Protein AF-A0A4Y7SSY5-F1 (afdb_monomer)

Radius of gyration: 20.08 Å; Cα contacts (8 Å, |Δi|>4): 483; chains: 1; bounding box: 46×46×58 Å

Structure (mmCIF, N/CA/C/O backbone):
data_AF-A0A4Y7SSY5-F1
#
_entry.id   AF-A0A4Y7SSY5-F1
#
loop_
_atom_site.group_PDB
_atom_site.id
_atom_site.type_symbol
_atom_site.label_atom_id
_atom_site.label_alt_id
_atom_site.label_comp_id
_atom_site.label_asym_id
_atom_site.label_entity_id
_atom_site.label_seq_id
_atom_site.pdbx_PDB_ins_code
_atom_site.Cartn_x
_atom_site.Cartn_y
_atom_site.Cartn_z
_atom_site.occupancy
_atom_site.B_iso_or_equiv
_atom_site.auth_seq_id
_atom_site.auth_comp_id
_atom_site.auth_asym_id
_atom_site.auth_atom_id
_atom_site.pdbx_PDB_model_num
ATOM 1 N N . MET A 1 1 ? -6.928 -25.859 -32.216 1.00 37.66 1 MET A N 1
ATOM 2 C CA . MET A 1 1 ? -6.672 -25.772 -30.763 1.00 37.66 1 MET A CA 1
ATOM 3 C C . MET A 1 1 ? -5.679 -24.640 -30.540 1.00 37.66 1 MET A C 1
ATOM 5 O O . MET A 1 1 ? -4.513 -24.822 -30.847 1.00 37.66 1 MET A O 1
ATOM 9 N N . SER A 1 2 ? -6.130 -23.464 -30.103 1.00 31.53 2 SER A N 1
ATOM 10 C CA . SER A 1 2 ? -5.248 -22.350 -29.721 1.00 31.53 2 SER A CA 1
ATOM 11 C C . SER A 1 2 ? -5.648 -21.900 -28.320 1.00 31.53 2 SER A C 1
ATOM 13 O O . SER A 1 2 ? -6.674 -21.243 -28.135 1.00 31.53 2 SER A O 1
ATOM 15 N N . ASN A 1 3 ? -4.886 -22.343 -27.323 1.00 33.81 3 ASN A N 1
ATOM 16 C CA . ASN A 1 3 ? -5.085 -21.958 -25.932 1.00 33.81 3 ASN A CA 1
ATOM 17 C C . ASN A 1 3 ? -4.893 -20.441 -25.771 1.00 33.81 3 ASN A C 1
ATOM 19 O O . ASN A 1 3 ? -3.834 -19.912 -26.077 1.00 33.81 3 ASN A O 1
ATOM 23 N N . SER A 1 4 ? -5.955 -19.773 -25.316 1.00 43.94 4 SER A N 1
ATOM 24 C CA . SER A 1 4 ? -5.990 -18.966 -24.090 1.00 43.94 4 SER A CA 1
ATOM 25 C C . SER A 1 4 ? -4.751 -18.131 -23.707 1.00 43.94 4 SER A C 1
ATOM 27 O O . SER A 1 4 ? -3.678 -18.660 -23.455 1.00 43.94 4 SER A O 1
ATOM 29 N N . SER A 1 5 ? -5.026 -16.854 -23.416 1.00 49.81 5 SER A N 1
ATOM 30 C CA . SER A 1 5 ? -4.461 -16.076 -22.298 1.00 49.81 5 SER A CA 1
ATOM 31 C C . SER A 1 5 ? -2.978 -15.698 -22.307 1.00 49.81 5 SER A C 1
ATOM 33 O O . SER A 1 5 ? -2.162 -16.342 -21.660 1.00 49.81 5 SER A O 1
ATOM 35 N N . THR A 1 6 ? -2.683 -14.492 -22.773 1.00 53.78 6 THR A N 1
ATOM 36 C CA . THR A 1 6 ? -1.679 -13.645 -22.108 1.00 53.78 6 THR A CA 1
ATOM 37 C C . THR A 1 6 ? -2.404 -12.471 -21.465 1.00 53.78 6 THR A C 1
ATOM 39 O O . THR A 1 6 ? -2.539 -11.399 -22.040 1.00 53.78 6 THR A O 1
ATOM 42 N N . ARG A 1 7 ? -2.981 -12.726 -20.279 1.00 80.56 7 ARG A N 1
ATOM 43 C CA . ARG A 1 7 ? -3.583 -11.700 -19.402 1.00 80.56 7 ARG A CA 1
ATOM 44 C C . ARG A 1 7 ? -2.542 -11.061 -18.482 1.00 80.56 7 ARG A C 1
ATOM 46 O O . ARG A 1 7 ? -2.758 -9.945 -18.013 1.00 80.56 7 ARG A O 1
ATOM 53 N N . GLU A 1 8 ? -1.435 -11.760 -18.274 1.00 89.44 8 GLU A N 1
ATOM 54 C CA . GLU A 1 8 ? -0.344 -11.419 -17.372 1.00 89.44 8 GLU A CA 1
ATOM 55 C C . GLU A 1 8 ? 0.972 -11.406 -18.149 1.00 89.44 8 GLU A C 1
ATOM 57 O O . GLU A 1 8 ? 1.219 -12.290 -18.972 1.00 89.44 8 GLU A O 1
ATOM 62 N N . LEU A 1 9 ? 1.798 -10.396 -17.893 1.00 90.81 9 LEU A N 1
ATOM 63 C CA . LEU A 1 9 ? 3.178 -10.317 -18.353 1.00 90.81 9 LEU A CA 1
ATOM 64 C C . LEU A 1 9 ? 4.073 -10.295 -17.119 1.00 90.81 9 LEU A C 1
ATOM 66 O O . LEU A 1 9 ? 3.904 -9.425 -16.270 1.00 90.81 9 LEU A O 1
ATOM 70 N N . TYR A 1 10 ? 5.002 -11.243 -17.032 1.00 92.06 10 TYR A N 1
ATOM 71 C CA . TYR A 1 10 ? 5.953 -11.352 -15.931 1.00 92.06 10 TYR A CA 1
ATOM 72 C C . TYR A 1 10 ? 7.353 -10.983 -16.424 1.00 92.06 10 TYR A C 1
ATOM 74 O O . TYR A 1 10 ? 7.828 -11.566 -17.398 1.00 92.06 10 TYR A O 1
ATOM 82 N N . VAL A 1 11 ? 8.004 -10.021 -15.770 1.00 92.00 11 VAL A N 1
ATOM 83 C CA . VAL A 1 11 ? 9.324 -9.513 -16.162 1.00 92.00 11 VAL A CA 1
ATOM 84 C C . VAL A 1 11 ? 10.291 -9.616 -14.991 1.00 92.00 11 VAL A C 1
ATOM 86 O O . VAL A 1 11 ? 10.071 -9.052 -13.922 1.00 92.00 11 VAL A O 1
ATOM 89 N N . THR A 1 12 ? 11.383 -10.344 -15.209 1.00 90.25 12 THR A N 1
ATOM 90 C CA . THR A 1 12 ? 12.468 -10.543 -14.236 1.00 90.25 12 THR A CA 1
ATOM 91 C C . THR A 1 12 ? 13.774 -9.977 -14.777 1.00 90.25 12 THR A C 1
ATOM 93 O O . THR A 1 12 ? 13.871 -9.764 -15.985 1.00 90.25 12 THR A O 1
ATOM 96 N N . PRO A 1 13 ? 14.822 -9.817 -13.948 1.00 87.31 13 PRO A N 1
ATOM 97 C CA . PRO A 1 13 ? 16.138 -9.423 -14.447 1.00 87.31 13 PRO A CA 1
ATOM 98 C C . PRO A 1 13 ? 16.678 -10.374 -15.526 1.00 87.31 13 PRO A C 1
ATOM 100 O O . PRO A 1 13 ? 17.246 -9.928 -16.517 1.00 87.31 13 PRO A O 1
ATOM 103 N N . ALA A 1 14 ? 16.454 -11.684 -15.368 1.00 86.50 14 ALA A N 1
ATOM 104 C CA . ALA A 1 14 ? 16.910 -12.703 -16.317 1.00 86.50 14 ALA A CA 1
ATOM 105 C C . ALA A 1 14 ? 16.094 -12.735 -17.621 1.00 86.50 14 ALA A C 1
ATOM 107 O O . ALA A 1 14 ? 16.590 -13.184 -18.649 1.00 86.50 14 ALA A O 1
ATOM 108 N N . GLN A 1 15 ? 14.842 -12.277 -17.576 1.00 85.06 15 GLN A N 1
ATOM 109 C CA . GLN A 1 15 ? 13.917 -12.238 -18.713 1.00 85.06 15 GLN A CA 1
ATOM 110 C C . GLN A 1 15 ? 13.556 -10.795 -19.075 1.00 85.06 15 GLN A C 1
ATOM 112 O O . GLN A 1 15 ? 12.436 -10.513 -19.504 1.00 85.06 15 GLN A O 1
ATOM 117 N N . ARG A 1 16 ? 14.494 -9.868 -18.854 1.00 82.81 16 ARG A N 1
ATOM 118 C CA . ARG A 1 16 ? 14.290 -8.453 -19.142 1.00 82.81 16 ARG A CA 1
ATOM 119 C C . ARG A 1 16 ? 14.095 -8.278 -20.641 1.00 82.81 16 ARG A C 1
ATOM 121 O O . ARG A 1 16 ? 14.879 -8.775 -21.446 1.00 82.81 16 ARG A O 1
ATOM 128 N N . ILE A 1 17 ? 13.016 -7.600 -21.004 1.00 78.81 17 ILE A N 1
ATOM 129 C CA . ILE A 1 17 ? 12.573 -7.476 -22.388 1.00 78.81 17 ILE A CA 1
ATOM 130 C C . ILE A 1 17 ? 13.130 -6.168 -22.945 1.00 78.81 17 ILE A C 1
ATOM 132 O O . ILE A 1 17 ? 13.014 -5.123 -22.314 1.00 78.81 17 ILE A O 1
ATOM 136 N N . GLU A 1 18 ? 13.719 -6.201 -24.138 1.00 78.25 18 GLU A N 1
ATOM 137 C CA . GLU A 1 18 ? 14.225 -4.980 -24.779 1.00 78.25 18 GLU A CA 1
ATOM 138 C C . GLU A 1 18 ? 13.106 -4.046 -25.247 1.00 78.25 18 GLU A C 1
ATOM 140 O O . GLU A 1 18 ? 13.293 -2.837 -25.354 1.00 78.25 18 GLU A O 1
ATOM 145 N N . THR A 1 19 ? 11.945 -4.607 -25.575 1.00 81.00 19 THR A N 1
ATOM 146 C CA . THR A 1 19 ? 10.764 -3.870 -26.021 1.00 81.00 19 THR A CA 1
ATOM 147 C C . THR A 1 19 ? 9.523 -4.544 -25.472 1.00 81.00 19 THR A C 1
ATOM 149 O O . THR A 1 19 ? 9.171 -5.659 -25.859 1.00 81.00 19 THR A O 1
ATOM 152 N N . TYR A 1 20 ? 8.854 -3.848 -24.565 1.00 82.88 20 TYR A N 1
ATOM 153 C CA . TYR A 1 20 ? 7.612 -4.300 -23.964 1.00 82.88 20 TYR A CA 1
ATOM 154 C C . TYR A 1 20 ? 6.510 -4.451 -25.039 1.00 82.88 20 TYR A C 1
ATOM 156 O O . TYR A 1 20 ? 6.335 -3.549 -25.866 1.00 82.88 20 TYR A O 1
ATOM 164 N N . PRO A 1 21 ? 5.774 -5.582 -25.081 1.00 78.88 21 PRO A N 1
ATOM 165 C CA . PRO A 1 21 ? 4.744 -5.817 -26.093 1.00 78.88 21 PRO A CA 1
ATOM 166 C C . PRO A 1 21 ? 3.613 -4.782 -26.015 1.00 78.88 21 PRO A C 1
ATOM 168 O O . PRO A 1 21 ? 2.936 -4.657 -25.004 1.00 78.88 21 PRO A O 1
ATOM 171 N N . ILE A 1 22 ? 3.347 -4.091 -27.124 1.00 67.81 22 ILE A N 1
ATOM 172 C CA . ILE A 1 22 ? 2.321 -3.030 -27.223 1.00 67.81 22 ILE A CA 1
ATOM 173 C C . ILE A 1 22 ? 0.895 -3.617 -27.366 1.00 67.81 22 ILE A C 1
ATOM 175 O O . ILE A 1 22 ? -0.099 -2.895 -27.466 1.00 67.81 22 ILE A O 1
ATOM 179 N N . ASP A 1 23 ? 0.758 -4.944 -27.389 1.00 65.94 23 ASP A N 1
ATOM 180 C CA . ASP A 1 23 ? -0.540 -5.590 -27.555 1.00 65.94 23 ASP A CA 1
ATOM 181 C C . ASP A 1 23 ? -1.449 -5.371 -26.328 1.00 65.94 23 ASP A C 1
ATOM 183 O O . ASP A 1 23 ? -1.069 -5.592 -25.178 1.00 65.94 23 ASP A O 1
ATOM 187 N N . ARG A 1 24 ? -2.712 -4.999 -26.582 1.00 63.78 24 ARG A N 1
ATOM 188 C CA . ARG A 1 24 ? -3.757 -4.704 -25.578 1.00 63.78 24 ARG A CA 1
ATOM 189 C C . ARG A 1 24 ? -4.181 -5.929 -24.753 1.00 63.78 24 ARG A C 1
ATOM 191 O O . ARG A 1 24 ? -5.105 -5.827 -23.928 1.00 63.78 24 ARG A O 1
ATOM 198 N N . SER A 1 25 ? -3.571 -7.082 -25.010 1.00 71.69 25 SER A N 1
ATOM 199 C CA . SER A 1 25 ? -3.799 -8.353 -24.330 1.00 71.69 25 SER A CA 1
ATOM 200 C C . SER A 1 25 ? -3.289 -8.335 -22.883 1.00 71.69 25 SER A C 1
ATOM 202 O O . SER A 1 25 ? -3.981 -8.861 -22.006 1.00 71.69 25 SER A O 1
ATOM 204 N N . VAL A 1 26 ? -2.195 -7.618 -22.592 1.00 83.75 26 VAL A N 1
ATOM 205 C CA . VAL A 1 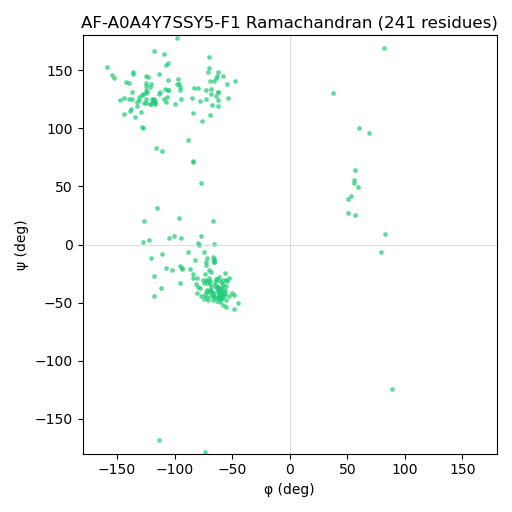26 ? -1.637 -7.509 -21.234 1.00 83.75 26 VAL A CA 1
ATOM 206 C C . VAL A 1 26 ? -2.574 -6.700 -20.331 1.00 83.75 26 VAL A C 1
ATOM 208 O O . VAL A 1 26 ? -2.773 -5.498 -20.500 1.00 83.75 26 VAL A O 1
ATOM 211 N N . LYS A 1 27 ? -3.198 -7.365 -19.352 1.00 88.19 27 LYS A N 1
ATOM 212 C CA . LYS A 1 27 ? -4.062 -6.723 -18.344 1.00 88.19 27 LYS A CA 1
ATOM 213 C C . LYS A 1 27 ? -3.372 -6.541 -17.006 1.00 88.19 27 LYS A C 1
ATOM 215 O O . LYS A 1 27 ? -3.800 -5.678 -16.236 1.00 88.19 27 LYS A O 1
ATOM 220 N N . HIS A 1 28 ? -2.334 -7.319 -16.748 1.00 91.88 28 HIS A N 1
ATOM 221 C CA . HIS A 1 28 ? -1.579 -7.295 -15.512 1.00 91.88 28 HIS A CA 1
ATOM 222 C C . HIS A 1 28 ? -0.091 -7.392 -15.837 1.00 91.88 28 HIS A C 1
ATOM 224 O O . HIS A 1 28 ? 0.358 -8.379 -16.409 1.00 91.88 28 HIS A O 1
ATOM 230 N N . LEU A 1 29 ? 0.659 -6.349 -15.497 1.00 92.69 29 LEU A N 1
ATOM 231 C CA . LEU A 1 29 ? 2.116 -6.367 -15.535 1.00 92.69 29 LEU A CA 1
ATOM 232 C C . LEU A 1 29 ? 2.645 -6.733 -14.147 1.00 92.69 29 LEU A C 1
ATOM 234 O O . LEU A 1 29 ? 2.298 -6.078 -13.167 1.00 92.69 29 LEU A O 1
ATOM 238 N N . ILE A 1 30 ? 3.474 -7.763 -14.069 1.00 93.56 30 ILE A N 1
ATOM 239 C CA . ILE A 1 30 ? 4.214 -8.150 -12.874 1.00 93.56 30 ILE A CA 1
ATOM 240 C C . ILE A 1 30 ? 5.691 -8.000 -13.213 1.00 93.56 30 ILE A C 1
ATOM 242 O O . ILE A 1 30 ? 6.168 -8.591 -14.179 1.00 93.56 30 ILE A O 1
ATOM 246 N N . ILE A 1 31 ? 6.411 -7.187 -12.455 1.00 92.75 31 ILE A N 1
ATOM 247 C CA . ILE A 1 31 ? 7.772 -6.794 -12.800 1.00 92.75 31 ILE A CA 1
ATOM 248 C C . ILE A 1 31 ? 8.647 -6.716 -11.555 1.00 92.75 31 ILE A C 1
ATOM 250 O O . ILE A 1 31 ? 8.212 -6.259 -10.498 1.00 92.75 31 ILE A O 1
ATOM 254 N N . ASP A 1 32 ? 9.888 -7.177 -11.676 1.00 92.56 32 ASP A N 1
ATOM 255 C CA . ASP A 1 32 ? 10.921 -6.916 -10.677 1.00 92.56 32 ASP A CA 1
ATOM 256 C C . ASP A 1 32 ? 11.181 -5.408 -10.577 1.00 92.56 32 ASP A C 1
ATOM 258 O O . ASP A 1 32 ? 11.368 -4.722 -11.577 1.00 92.56 32 ASP A O 1
ATOM 262 N N . GLY A 1 33 ? 11.188 -4.883 -9.363 1.00 88.06 33 GLY A N 1
ATOM 263 C CA . GLY A 1 33 ? 11.284 -3.469 -9.052 1.00 88.06 33 GLY A CA 1
ATOM 264 C C . GLY A 1 33 ? 12.602 -2.870 -9.495 1.00 88.06 33 GLY A C 1
ATOM 265 O O . GLY A 1 33 ? 12.612 -1.713 -9.899 1.00 88.06 33 GLY A O 1
ATOM 266 N N . ASN A 1 34 ? 13.684 -3.653 -9.517 1.00 86.56 34 ASN A N 1
ATOM 267 C CA . ASN A 1 34 ? 14.951 -3.147 -10.027 1.00 86.56 34 ASN A CA 1
ATOM 268 C C . ASN A 1 34 ? 14.903 -3.006 -11.545 1.00 86.56 34 ASN A C 1
ATOM 270 O O . ASN A 1 34 ? 15.306 -1.980 -12.078 1.00 86.56 34 ASN A O 1
ATOM 274 N N . VAL A 1 35 ? 14.306 -3.982 -12.237 1.00 90.25 35 VAL A N 1
ATOM 275 C CA . VAL A 1 35 ? 14.059 -3.870 -13.682 1.00 90.25 35 VAL A CA 1
ATOM 276 C C . VAL A 1 35 ? 13.146 -2.689 -13.986 1.00 90.25 35 VAL A C 1
ATOM 278 O O . VAL A 1 35 ? 13.450 -1.921 -14.889 1.00 90.25 35 VAL A O 1
ATOM 281 N N . PHE A 1 36 ? 12.065 -2.523 -13.220 1.00 89.75 36 PHE A N 1
ATOM 282 C CA . PHE A 1 36 ? 11.120 -1.424 -13.389 1.00 89.75 36 PHE A CA 1
ATOM 283 C C . PHE A 1 36 ? 11.810 -0.064 -13.259 1.00 89.75 36 PHE A C 1
ATOM 285 O O . PHE A 1 36 ? 11.693 0.762 -14.157 1.00 89.75 36 PHE A O 1
ATOM 292 N N . VAL A 1 37 ? 12.560 0.151 -12.174 1.00 86.38 37 VAL A N 1
ATOM 293 C CA . VAL A 1 37 ? 13.260 1.417 -11.920 1.00 86.38 37 VAL A CA 1
ATOM 294 C C . VAL A 1 37 ? 14.359 1.654 -12.956 1.00 86.38 37 VAL A C 1
ATOM 296 O O . VAL A 1 37 ? 14.438 2.740 -13.518 1.00 86.38 37 VAL A O 1
ATOM 299 N N . GLU A 1 38 ? 15.176 0.650 -13.276 1.00 87.00 38 GLU A N 1
ATOM 300 C CA . GLU A 1 38 ? 16.237 0.802 -14.275 1.00 87.00 38 GLU A CA 1
ATOM 301 C C . GLU A 1 38 ? 15.684 1.054 -15.688 1.00 87.00 38 GLU A C 1
ATOM 303 O O . GLU A 1 38 ? 16.227 1.886 -16.412 1.00 87.00 38 GLU A O 1
ATOM 308 N N . ASP A 1 39 ? 14.622 0.352 -16.102 1.00 89.31 39 ASP A N 1
ATOM 309 C CA . ASP A 1 39 ? 13.973 0.583 -17.402 1.00 89.31 39 ASP A CA 1
ATOM 310 C C . ASP A 1 39 ? 13.338 1.966 -17.479 1.00 89.31 39 ASP A C 1
ATOM 312 O O . ASP A 1 39 ? 13.296 2.550 -18.558 1.00 89.31 39 ASP A O 1
ATOM 316 N N . LEU A 1 40 ? 12.856 2.490 -16.353 1.00 86.75 40 LEU A N 1
ATOM 317 C CA . LEU A 1 40 ? 12.257 3.810 -16.298 1.00 86.75 40 LEU A CA 1
ATOM 318 C C . LEU A 1 40 ? 13.303 4.933 -16.313 1.00 86.75 40 LEU A C 1
ATOM 320 O O . LEU A 1 40 ? 13.133 5.917 -17.030 1.00 86.75 40 LEU A O 1
ATOM 324 N N . LEU A 1 41 ? 14.372 4.790 -15.525 1.00 82.44 41 LEU A N 1
ATOM 325 C CA . LEU A 1 41 ? 15.320 5.872 -15.247 1.00 82.44 41 LEU A CA 1
ATOM 326 C C . LEU A 1 41 ? 16.557 5.863 -16.150 1.00 82.44 41 LEU A C 1
ATOM 328 O O . LEU A 1 41 ? 17.100 6.924 -16.449 1.00 82.44 41 LEU A O 1
ATOM 332 N N . LEU A 1 42 ? 17.034 4.687 -16.567 1.00 82.06 42 LEU A N 1
ATOM 333 C CA . LEU A 1 42 ? 18.365 4.551 -17.175 1.00 82.06 42 LEU A CA 1
ATOM 334 C C . LEU A 1 42 ? 18.327 4.299 -18.684 1.00 82.06 42 LEU A C 1
ATOM 336 O O . LEU A 1 42 ? 19.326 4.533 -19.365 1.00 82.06 42 LEU A O 1
ATOM 340 N N . ASP A 1 43 ? 17.201 3.827 -19.224 1.00 83.25 43 ASP A N 1
ATOM 341 C CA . ASP A 1 43 ? 17.065 3.496 -20.643 1.00 83.25 43 ASP A CA 1
ATOM 342 C C . ASP A 1 43 ? 15.831 4.165 -21.258 1.00 83.25 43 ASP A C 1
ATOM 344 O O . ASP A 1 43 ? 14.706 3.682 -21.157 1.00 83.25 43 ASP A O 1
ATOM 348 N N . TYR A 1 44 ? 16.060 5.262 -21.984 1.00 80.38 44 TYR A N 1
ATOM 349 C CA . TYR A 1 44 ? 15.000 6.031 -22.639 1.00 80.38 44 TYR A CA 1
ATOM 350 C C . TYR A 1 44 ? 14.117 5.199 -23.583 1.00 80.38 44 TYR A C 1
ATOM 352 O O . TYR A 1 44 ? 12.914 5.449 -23.705 1.00 80.38 44 TYR A O 1
ATOM 360 N N . ARG A 1 45 ? 14.692 4.215 -24.291 1.00 82.81 45 ARG A N 1
ATOM 361 C CA . ARG A 1 45 ? 13.915 3.390 -25.227 1.00 82.81 45 ARG A CA 1
ATOM 362 C C . ARG A 1 45 ? 12.999 2.450 -24.461 1.00 82.81 45 ARG A C 1
ATOM 364 O O . ARG A 1 45 ? 11.823 2.340 -24.812 1.00 82.81 45 ARG A O 1
ATOM 371 N N . ARG A 1 46 ? 13.521 1.801 -23.419 1.00 86.62 46 ARG A N 1
ATOM 372 C CA . ARG A 1 46 ? 12.729 0.890 -22.587 1.00 86.62 46 ARG A CA 1
ATOM 373 C C . ARG A 1 46 ? 11.667 1.639 -21.803 1.00 86.62 46 ARG A C 1
ATOM 375 O O . ARG A 1 46 ? 10.523 1.190 -21.838 1.00 86.62 46 ARG A O 1
ATOM 382 N N . CYS A 1 47 ? 12.000 2.807 -21.261 1.00 86.56 47 CYS A N 1
ATOM 383 C CA . CYS A 1 47 ? 11.079 3.719 -20.587 1.00 86.56 47 CYS A CA 1
ATOM 384 C C . CYS A 1 47 ? 9.819 3.959 -21.431 1.00 86.56 47 CYS A C 1
ATOM 386 O O . CYS A 1 47 ? 8.720 3.577 -21.031 1.00 86.56 47 CYS A O 1
ATOM 388 N N . ARG A 1 48 ? 9.981 4.410 -22.683 1.00 84.56 48 ARG A N 1
ATOM 389 C CA . ARG A 1 48 ? 8.847 4.654 -23.590 1.00 84.56 48 ARG A CA 1
ATOM 390 C C . ARG A 1 48 ? 8.001 3.401 -23.854 1.00 84.56 48 ARG A C 1
ATOM 392 O O . ARG A 1 48 ? 6.781 3.467 -23.995 1.00 84.56 48 ARG A O 1
ATOM 399 N N . THR A 1 49 ? 8.630 2.234 -23.985 1.00 86.56 49 THR A N 1
ATOM 400 C CA . THR A 1 49 ? 7.888 0.983 -24.233 1.00 86.56 49 THR A CA 1
ATOM 401 C C . THR A 1 49 ? 7.167 0.475 -22.981 1.00 86.56 49 THR A C 1
ATOM 403 O O . THR A 1 49 ? 6.064 -0.061 -23.093 1.00 86.56 49 THR A O 1
ATOM 406 N N . LEU A 1 50 ? 7.743 0.698 -21.798 1.00 88.00 50 LEU A N 1
ATOM 407 C CA . LEU A 1 50 ? 7.141 0.401 -20.504 1.00 88.00 50 LEU A CA 1
ATOM 408 C C . LEU A 1 50 ? 5.918 1.300 -20.261 1.00 88.00 50 LEU A C 1
ATOM 410 O O . LEU A 1 50 ? 4.840 0.782 -19.968 1.00 88.00 50 LEU A O 1
ATOM 414 N N . GLU A 1 51 ? 6.039 2.612 -20.491 1.00 86.56 51 GLU A N 1
ATOM 415 C CA . GLU A 1 51 ? 4.927 3.577 -20.446 1.00 86.56 51 GLU A CA 1
ATOM 416 C C . GLU A 1 51 ? 3.752 3.138 -21.332 1.00 86.56 51 GLU A C 1
ATOM 418 O O . GLU A 1 51 ? 2.596 3.129 -20.899 1.00 86.56 51 GLU A O 1
ATOM 423 N N . ASN A 1 52 ? 4.038 2.679 -22.556 1.00 84.75 52 ASN A N 1
ATOM 424 C CA . ASN A 1 52 ? 3.008 2.173 -23.463 1.00 84.75 52 ASN A CA 1
ATOM 425 C C . ASN A 1 52 ? 2.242 0.983 -22.869 1.00 84.75 52 ASN A C 1
ATOM 427 O O . ASN A 1 52 ? 1.011 0.956 -22.947 1.00 84.75 52 ASN A O 1
ATOM 431 N N . ILE A 1 53 ? 2.917 0.015 -22.240 1.00 86.25 53 ILE A N 1
ATOM 432 C CA . ILE A 1 53 ? 2.210 -1.082 -21.562 1.00 86.25 53 ILE A CA 1
ATOM 433 C C . ILE A 1 53 ? 1.384 -0.565 -20.397 1.00 86.25 53 ILE A C 1
ATOM 435 O O . ILE A 1 53 ? 0.219 -0.944 -20.266 1.00 86.25 53 ILE A O 1
ATOM 439 N N . LEU A 1 54 ? 1.943 0.308 -19.568 1.00 86.81 54 LEU A N 1
ATOM 440 C CA . LEU A 1 54 ? 1.258 0.847 -18.395 1.00 86.81 54 LEU A CA 1
ATOM 441 C C . LEU A 1 54 ? 0.012 1.659 -18.773 1.00 86.81 54 LEU A C 1
ATOM 443 O O . LEU A 1 54 ? -0.987 1.637 -18.054 1.00 86.81 54 LEU A O 1
ATOM 447 N N . SER A 1 55 ? 0.008 2.279 -19.956 1.00 83.75 55 SER A N 1
ATOM 448 C CA . SER A 1 55 ? -1.169 2.948 -20.520 1.00 83.75 55 SER A CA 1
ATOM 449 C C . SER A 1 55 ? -2.323 1.990 -20.867 1.00 83.75 55 SER A C 1
ATOM 451 O O . SER A 1 55 ? -3.458 2.429 -21.061 1.00 83.75 55 SER A O 1
ATOM 453 N N . THR A 1 56 ? -2.069 0.677 -20.933 1.00 84.19 56 THR A N 1
ATOM 454 C CA . THR A 1 56 ? -3.066 -0.349 -21.295 1.00 84.19 56 THR A CA 1
ATOM 455 C C . THR A 1 56 ? -3.339 -1.366 -20.184 1.00 84.19 56 THR A C 1
ATOM 457 O O . THR A 1 56 ? -4.450 -1.915 -20.108 1.00 84.19 56 THR A O 1
ATOM 460 N N . ALA A 1 57 ? -2.363 -1.600 -19.305 1.00 88.75 57 ALA A N 1
ATOM 461 C CA . ALA A 1 57 ? -2.473 -2.503 -18.173 1.00 88.75 57 ALA A CA 1
ATOM 462 C C . ALA A 1 57 ? -3.500 -1.982 -17.157 1.00 88.75 57 ALA A C 1
ATOM 464 O O . ALA A 1 57 ? -3.593 -0.794 -16.869 1.00 88.75 57 ALA A O 1
ATOM 465 N N . LYS A 1 58 ? -4.291 -2.892 -16.581 1.00 90.88 58 LYS A N 1
ATOM 466 C CA . LYS A 1 58 ? -5.256 -2.562 -15.517 1.00 90.88 58 LYS A CA 1
ATOM 467 C C . LYS A 1 58 ? -4.675 -2.759 -14.120 1.00 90.88 58 LYS A C 1
ATOM 469 O O . LYS A 1 58 ? -5.237 -2.234 -13.156 1.00 90.88 58 LYS A O 1
ATOM 474 N N . SER A 1 59 ? -3.613 -3.551 -14.015 1.00 93.12 59 SER A N 1
ATOM 475 C CA . SER A 1 59 ? -2.960 -3.929 -12.768 1.00 93.12 59 SER A CA 1
ATOM 476 C C . SER A 1 59 ? -1.446 -3.924 -12.942 1.00 93.12 59 SER A C 1
ATOM 478 O O . SER A 1 59 ? -0.950 -4.404 -13.963 1.00 93.12 59 SER A O 1
ATOM 480 N N . LEU A 1 60 ? -0.742 -3.420 -11.936 1.00 93.31 60 LEU A N 1
ATOM 481 C CA . LEU A 1 60 ? 0.711 -3.425 -11.839 1.00 93.31 60 LEU A CA 1
ATOM 482 C C . LEU A 1 60 ? 1.121 -4.082 -10.520 1.00 93.31 60 LEU A C 1
ATOM 484 O O . LEU A 1 60 ? 0.611 -3.723 -9.458 1.00 93.31 60 LEU A O 1
ATOM 488 N N . THR A 1 61 ? 2.046 -5.030 -10.584 1.00 93.75 61 THR A N 1
ATOM 489 C CA . THR A 1 61 ? 2.701 -5.605 -9.412 1.00 93.75 61 THR A CA 1
ATOM 490 C C . THR A 1 61 ? 4.200 -5.392 -9.522 1.00 93.75 61 THR A C 1
ATOM 492 O O . THR A 1 61 ? 4.810 -5.858 -10.479 1.00 93.75 61 THR A O 1
ATOM 495 N N . ILE A 1 62 ? 4.779 -4.708 -8.540 1.00 91.81 62 ILE A N 1
ATOM 496 C CA . ILE A 1 62 ? 6.215 -4.452 -8.442 1.00 91.81 62 ILE A CA 1
ATOM 497 C C . ILE A 1 62 ? 6.777 -5.330 -7.321 1.00 91.81 62 ILE A C 1
ATOM 499 O O . ILE A 1 62 ? 6.316 -5.264 -6.180 1.00 91.81 62 ILE A O 1
ATOM 503 N N . LEU A 1 63 ? 7.755 -6.170 -7.648 1.00 90.44 63 LEU A N 1
ATOM 504 C CA . LEU A 1 63 ? 8.372 -7.121 -6.721 1.00 90.44 63 LEU A CA 1
ATOM 505 C C . LEU A 1 63 ? 9.770 -6.645 -6.317 1.00 90.44 63 LEU A C 1
ATOM 507 O O . LEU A 1 63 ? 10.512 -6.228 -7.184 1.00 90.44 63 LEU A O 1
ATOM 511 N N . HIS A 1 64 ? 10.210 -6.796 -5.070 1.00 84.00 64 HIS A N 1
ATOM 512 C CA . HIS A 1 64 ? 11.641 -6.675 -4.721 1.00 84.00 64 HIS A CA 1
ATOM 513 C C . HIS A 1 64 ? 12.293 -5.318 -5.046 1.00 84.00 64 HIS A C 1
ATOM 515 O O . HIS A 1 64 ? 13.384 -5.248 -5.623 1.00 84.00 64 HIS A O 1
ATOM 521 N N . LEU A 1 65 ? 11.651 -4.223 -4.641 1.00 76.75 65 LEU A N 1
ATOM 522 C CA . LEU A 1 65 ? 12.219 -2.880 -4.761 1.00 76.75 65 LEU A CA 1
ATOM 523 C C . LEU A 1 65 ? 13.139 -2.611 -3.558 1.00 76.75 65 LEU A C 1
ATOM 525 O O . LEU A 1 65 ? 12.794 -1.899 -2.622 1.00 76.75 65 LEU A O 1
ATOM 529 N N . THR A 1 66 ? 14.283 -3.296 -3.550 1.00 71.88 66 THR A N 1
ATOM 530 C CA . THR A 1 66 ? 15.271 -3.235 -2.458 1.00 71.88 66 THR A CA 1
ATOM 531 C C . THR A 1 66 ? 16.614 -2.696 -2.938 1.00 71.88 66 THR A C 1
ATOM 533 O O . THR A 1 66 ? 17.217 -1.869 -2.266 1.00 71.88 66 THR A O 1
ATOM 536 N N . ARG A 1 67 ? 17.112 -3.148 -4.099 1.00 67.38 67 ARG A N 1
ATOM 537 C CA . ARG A 1 67 ? 18.439 -2.733 -4.592 1.00 67.38 67 ARG A CA 1
ATOM 538 C C . ARG A 1 67 ? 18.391 -1.377 -5.285 1.00 67.38 67 ARG A C 1
ATOM 540 O O . ARG A 1 67 ? 19.314 -0.592 -5.124 1.00 67.38 67 ARG A O 1
ATOM 547 N N . SER A 1 68 ? 17.294 -1.079 -5.972 1.00 71.12 68 SER A N 1
ATOM 548 C CA . SER A 1 68 ? 17.045 0.220 -6.604 1.00 71.12 68 SER A CA 1
ATOM 549 C C . SER A 1 68 ? 16.613 1.323 -5.637 1.00 71.12 68 SER A C 1
ATOM 551 O O . SER A 1 68 ? 16.266 2.410 -6.085 1.00 71.12 68 SER A O 1
ATOM 553 N N . ALA A 1 69 ? 16.649 1.077 -4.323 1.00 67.19 69 ALA A N 1
ATOM 554 C CA . ALA A 1 69 ? 16.408 2.099 -3.307 1.00 67.19 69 ALA A CA 1
ATOM 555 C C . ALA A 1 69 ? 17.346 3.314 -3.459 1.00 67.19 69 ALA A C 1
ATOM 557 O O . ALA A 1 69 ? 16.929 4.437 -3.194 1.00 67.19 69 ALA A O 1
ATOM 558 N N . CYS A 1 70 ? 18.568 3.101 -3.968 1.00 70.00 70 CYS A N 1
ATOM 559 C CA . CYS A 1 70 ? 19.535 4.167 -4.243 1.00 70.00 70 CYS A CA 1
ATOM 560 C C . CYS A 1 70 ? 19.108 5.150 -5.354 1.00 70.00 70 CYS A C 1
ATOM 562 O O . CYS A 1 70 ? 19.712 6.206 -5.495 1.00 70.00 70 CYS A O 1
ATOM 564 N N . TYR A 1 71 ? 18.076 4.833 -6.141 1.00 72.38 71 TYR A N 1
ATOM 565 C CA . TYR A 1 71 ? 17.506 5.774 -7.114 1.00 72.38 71 TYR A CA 1
ATOM 566 C C . TYR A 1 71 ? 16.405 6.659 -6.512 1.00 72.38 71 TYR A C 1
ATOM 568 O O . TYR A 1 71 ? 15.898 7.570 -7.156 1.00 72.38 71 TYR A O 1
ATOM 576 N N . PHE A 1 72 ? 16.001 6.401 -5.267 1.00 70.56 72 PHE A N 1
ATOM 577 C CA . PHE A 1 72 ? 15.070 7.261 -4.531 1.00 70.56 72 PHE A CA 1
ATOM 578 C C . PHE A 1 72 ? 15.810 8.280 -3.649 1.00 70.56 72 PHE A C 1
ATOM 580 O O . PHE A 1 72 ? 15.182 9.018 -2.895 1.00 70.56 72 PHE A O 1
ATOM 587 N N . GLU A 1 73 ? 17.143 8.344 -3.747 1.00 69.25 73 GLU A N 1
ATOM 588 C CA . GLU A 1 73 ? 17.963 9.352 -3.064 1.00 69.25 73 GLU A CA 1
ATOM 589 C C . GLU A 1 73 ? 17.874 10.721 -3.743 1.00 69.25 73 GLU A C 1
ATOM 591 O O . GLU A 1 73 ? 17.991 11.761 -3.095 1.00 69.25 73 GLU A O 1
ATOM 596 N N . ASN A 1 74 ? 17.672 10.727 -5.060 1.00 70.81 74 ASN A N 1
ATOM 597 C CA . ASN A 1 74 ? 17.637 11.933 -5.864 1.00 70.81 74 ASN A CA 1
ATOM 598 C C . ASN A 1 74 ? 16.186 12.349 -6.132 1.00 70.81 74 ASN A C 1
ATOM 600 O O . ASN A 1 74 ? 15.421 11.620 -6.765 1.00 70.81 74 ASN A O 1
ATOM 604 N N . ALA A 1 75 ? 15.822 13.563 -5.710 1.00 69.88 75 ALA A N 1
ATOM 605 C CA . ALA A 1 75 ? 14.495 14.129 -5.948 1.00 69.88 75 ALA A CA 1
ATOM 606 C C . ALA A 1 75 ? 14.100 14.124 -7.440 1.00 69.88 75 ALA A C 1
ATOM 608 O O . ALA A 1 75 ? 12.928 13.940 -7.754 1.00 69.88 75 ALA A O 1
ATOM 609 N N . ILE A 1 76 ? 15.071 14.262 -8.352 1.00 73.31 76 ILE A N 1
ATOM 610 C CA . ILE A 1 76 ? 14.844 14.204 -9.805 1.00 73.31 76 ILE A CA 1
ATOM 611 C C . ILE A 1 76 ? 14.461 12.786 -10.245 1.00 73.31 76 ILE A C 1
ATOM 613 O O . ILE A 1 76 ? 13.534 12.602 -11.026 1.00 73.31 76 ILE A O 1
ATOM 617 N N . GLU A 1 77 ? 15.152 11.762 -9.751 1.00 77.00 77 GLU A N 1
ATOM 618 C CA . GLU A 1 77 ? 14.868 10.367 -10.113 1.00 77.00 77 GLU A CA 1
ATOM 619 C C . GLU A 1 77 ? 13.511 9.921 -9.558 1.00 77.00 77 GLU A C 1
ATOM 621 O O . GLU A 1 77 ? 12.734 9.256 -10.247 1.00 77.00 77 GLU A O 1
ATOM 626 N N . MET A 1 78 ? 13.164 10.386 -8.357 1.00 74.62 78 MET A N 1
ATOM 627 C CA . MET A 1 78 ? 11.812 10.248 -7.822 1.00 74.62 78 MET A CA 1
ATOM 628 C C . MET A 1 78 ? 10.767 10.963 -8.668 1.00 74.62 78 MET A C 1
ATOM 630 O O . MET A 1 78 ? 9.672 10.434 -8.853 1.00 74.62 78 MET A O 1
ATOM 634 N N . GLU A 1 79 ? 11.074 12.157 -9.171 1.00 73.94 79 GLU A N 1
ATOM 635 C CA . GLU A 1 79 ? 10.168 12.886 -10.051 1.00 73.94 79 GLU A CA 1
ATOM 636 C C . GLU A 1 79 ? 9.896 12.083 -11.322 1.00 73.94 79 GLU A C 1
ATOM 638 O O . GLU A 1 79 ? 8.733 11.901 -11.669 1.00 73.94 79 GLU A O 1
ATOM 643 N N . VAL A 1 80 ? 10.926 11.516 -11.957 1.00 76.06 80 VAL A N 1
ATOM 644 C CA . VAL A 1 80 ? 10.752 10.645 -13.131 1.00 76.06 80 VAL A CA 1
ATOM 645 C C . VAL A 1 80 ? 9.917 9.412 -12.780 1.00 76.06 80 VAL A C 1
ATOM 647 O O . VAL A 1 80 ? 8.988 9.075 -13.516 1.00 76.06 80 VAL A O 1
ATOM 650 N N . PHE A 1 81 ? 10.185 8.777 -11.633 1.00 79.12 81 PHE A N 1
ATOM 651 C CA . PHE A 1 81 ? 9.376 7.664 -11.134 1.00 79.12 81 PHE A CA 1
ATOM 652 C C . PHE A 1 81 ? 7.897 8.039 -11.017 1.00 79.12 81 PHE A C 1
ATOM 654 O O . PHE A 1 81 ? 7.037 7.372 -11.593 1.00 79.12 81 PHE A O 1
ATOM 661 N N . PHE A 1 82 ? 7.582 9.127 -10.318 1.00 76.75 82 PHE A N 1
ATOM 662 C CA . PHE A 1 82 ? 6.197 9.535 -10.106 1.00 76.75 82 PHE A CA 1
ATOM 663 C C . PHE A 1 82 ? 5.531 10.108 -11.353 1.00 76.75 82 PHE A C 1
ATOM 665 O O . PHE A 1 82 ? 4.332 9.905 -11.527 1.00 76.75 82 PHE A O 1
ATOM 672 N N . HIS A 1 83 ? 6.282 10.756 -12.241 1.00 76.06 83 HIS A N 1
ATOM 673 C CA . HIS A 1 83 ? 5.786 11.198 -13.539 1.00 76.06 83 HIS A CA 1
ATOM 674 C C . HIS A 1 83 ? 5.322 10.006 -14.375 1.00 76.06 83 HIS A C 1
ATOM 676 O O . HIS A 1 83 ? 4.190 9.985 -14.856 1.00 76.06 83 HIS A O 1
ATOM 682 N N . ALA A 1 84 ? 6.127 8.945 -14.426 1.00 76.62 84 ALA A N 1
ATOM 683 C CA . ALA A 1 84 ? 5.719 7.721 -15.095 1.00 76.62 84 ALA A CA 1
ATOM 684 C C . ALA A 1 84 ? 4.479 7.094 -14.449 1.00 76.62 84 ALA A C 1
ATOM 686 O O . ALA A 1 84 ? 3.597 6.621 -15.164 1.00 76.62 84 ALA A O 1
ATOM 687 N N . MET A 1 85 ? 4.378 7.110 -13.110 1.00 77.50 85 MET A N 1
ATOM 688 C CA . MET A 1 85 ? 3.188 6.637 -12.388 1.00 77.50 85 MET A CA 1
ATOM 689 C C . MET A 1 85 ? 1.934 7.478 -12.700 1.00 77.50 85 MET A C 1
ATOM 691 O O . MET A 1 85 ? 0.845 6.913 -12.825 1.00 77.50 85 MET A O 1
ATOM 695 N N . LEU A 1 86 ? 2.066 8.800 -12.861 1.00 75.19 86 LEU A N 1
ATOM 696 C CA . LE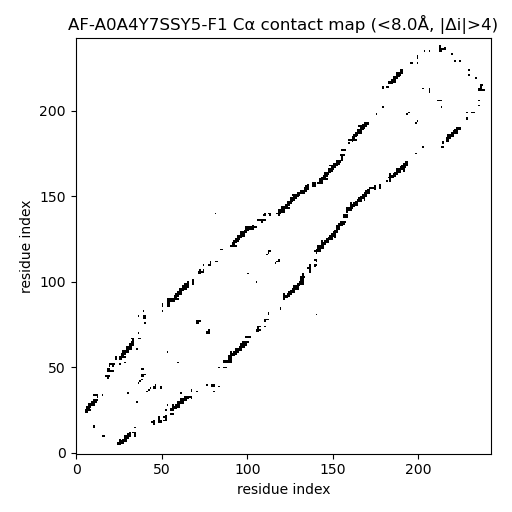U A 1 86 ? 0.972 9.707 -13.244 1.00 75.19 86 LEU A CA 1
ATOM 697 C C . LEU A 1 86 ? 0.414 9.373 -14.634 1.00 75.19 86 LEU A C 1
ATOM 699 O O . LEU A 1 86 ? -0.802 9.414 -14.851 1.00 75.19 86 LEU A O 1
ATOM 703 N N . ASP A 1 87 ? 1.280 8.967 -15.559 1.00 73.50 87 ASP A N 1
ATOM 704 C CA . ASP A 1 87 ? 0.884 8.606 -16.921 1.00 73.50 87 ASP A CA 1
ATOM 705 C C . ASP A 1 87 ? 0.181 7.239 -17.024 1.00 73.50 87 ASP A C 1
ATOM 707 O O . ASP A 1 87 ? -0.424 6.907 -18.052 1.00 73.50 87 ASP A O 1
ATOM 711 N N . MET A 1 88 ? 0.119 6.472 -15.930 1.00 77.38 88 MET A N 1
ATOM 712 C CA . MET A 1 88 ? -0.538 5.159 -15.851 1.00 77.38 88 MET A CA 1
ATOM 713 C C . MET A 1 88 ? -2.069 5.246 -15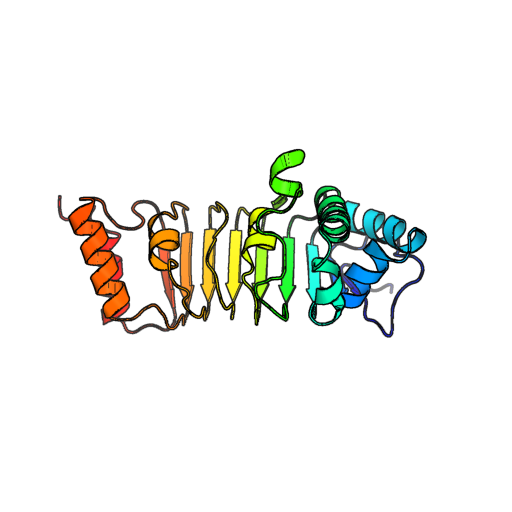.752 1.00 77.38 88 MET A C 1
ATOM 715 O O . MET A 1 88 ? -2.703 4.635 -14.890 1.00 77.38 88 MET A O 1
ATOM 719 N N . ARG A 1 89 ? -2.719 5.965 -16.672 1.00 73.06 89 ARG A N 1
ATOM 720 C CA . ARG A 1 89 ? -4.166 6.265 -16.608 1.00 73.06 89 ARG A CA 1
ATOM 721 C C . ARG A 1 89 ? -5.067 5.022 -16.548 1.00 73.06 89 ARG A C 1
ATOM 723 O O . ARG A 1 89 ? -6.169 5.065 -15.977 1.00 73.06 89 ARG A O 1
ATOM 730 N N . ALA A 1 90 ? -4.627 3.917 -17.151 1.00 83.94 90 ALA A N 1
ATOM 731 C CA . ALA A 1 90 ? -5.374 2.661 -17.189 1.00 83.94 90 ALA A CA 1
ATOM 732 C C . ALA A 1 90 ? -5.187 1.792 -15.941 1.00 83.94 90 ALA A C 1
ATOM 734 O O . ALA A 1 90 ? -6.099 1.020 -15.610 1.00 83.94 90 ALA A O 1
ATOM 735 N N . VAL A 1 91 ? -4.064 1.931 -15.231 1.00 88.12 91 VAL A N 1
ATOM 736 C CA . VAL A 1 91 ? -3.775 1.137 -14.039 1.00 88.12 91 VAL A CA 1
ATOM 737 C C . VAL A 1 91 ? -4.751 1.545 -12.946 1.00 88.12 91 VAL A C 1
ATOM 739 O O . VAL A 1 91 ? -4.847 2.699 -12.544 1.00 88.12 91 VAL A O 1
ATOM 742 N N . LYS A 1 92 ? -5.540 0.579 -12.474 1.00 92.00 92 LYS A N 1
ATOM 743 C CA . LYS A 1 92 ? -6.496 0.780 -11.375 1.00 92.00 92 LYS A CA 1
ATOM 744 C C . LYS A 1 92 ? -6.091 0.037 -10.114 1.00 92.00 92 LYS A C 1
ATOM 746 O O . LYS A 1 92 ? -6.761 0.195 -9.093 1.00 92.00 92 LYS A O 1
ATOM 751 N N . ARG A 1 93 ? -5.061 -0.806 -10.189 1.00 94.62 93 ARG A N 1
ATOM 752 C CA . ARG A 1 93 ? -4.585 -1.635 -9.085 1.00 94.62 93 ARG A CA 1
ATOM 753 C C . ARG A 1 93 ? -3.066 -1.655 -9.079 1.00 94.62 93 ARG A C 1
ATOM 755 O O . ARG A 1 93 ? -2.476 -2.014 -10.093 1.00 94.62 93 ARG A O 1
ATOM 762 N N . ILE A 1 94 ? -2.472 -1.304 -7.948 1.00 93.44 94 ILE A N 1
ATOM 763 C CA . ILE A 1 94 ? -1.032 -1.411 -7.723 1.00 93.44 94 ILE A CA 1
ATOM 764 C C . ILE A 1 94 ? -0.811 -2.340 -6.537 1.00 93.44 94 ILE A C 1
ATOM 766 O O . ILE A 1 94 ? -1.540 -2.296 -5.542 1.00 93.44 94 ILE A O 1
ATOM 770 N N . SER A 1 95 ? 0.178 -3.213 -6.660 1.00 93.69 95 SER A N 1
ATOM 771 C CA . SER A 1 95 ? 0.689 -4.016 -5.556 1.00 93.69 95 SER A CA 1
ATOM 772 C C . SER A 1 95 ? 2.203 -3.912 -5.518 1.00 93.69 95 SER A C 1
ATOM 774 O O . SER A 1 95 ? 2.852 -4.135 -6.535 1.00 93.69 95 SER A O 1
ATOM 776 N N . ILE A 1 96 ? 2.758 -3.564 -4.367 1.00 91.19 96 ILE A N 1
ATOM 777 C CA . ILE A 1 96 ? 4.202 -3.479 -4.160 1.00 91.19 96 ILE A CA 1
ATOM 778 C C . ILE A 1 96 ? 4.551 -4.476 -3.068 1.00 91.19 96 ILE A C 1
ATOM 780 O O . ILE A 1 96 ? 3.970 -4.431 -1.989 1.00 91.19 96 ILE A O 1
ATOM 784 N N . THR A 1 97 ? 5.456 -5.403 -3.364 1.00 90.00 97 THR A N 1
ATOM 785 C CA . THR A 1 97 ? 5.803 -6.481 -2.432 1.00 90.00 97 THR A CA 1
ATOM 786 C C . THR A 1 97 ? 7.297 -6.504 -2.162 1.00 90.00 97 THR A C 1
ATOM 788 O O . THR A 1 97 ? 8.076 -6.419 -3.117 1.00 90.00 97 THR A O 1
ATOM 791 N N . LYS A 1 98 ? 7.690 -6.728 -0.904 1.00 86.69 98 LYS A N 1
ATOM 792 C CA . LYS A 1 98 ? 9.091 -6.824 -0.467 1.00 86.69 98 LYS A CA 1
ATOM 793 C C . LYS A 1 98 ? 9.864 -5.564 -0.844 1.00 86.69 98 LYS A C 1
ATOM 795 O O . LYS A 1 98 ? 10.761 -5.581 -1.687 1.00 86.69 98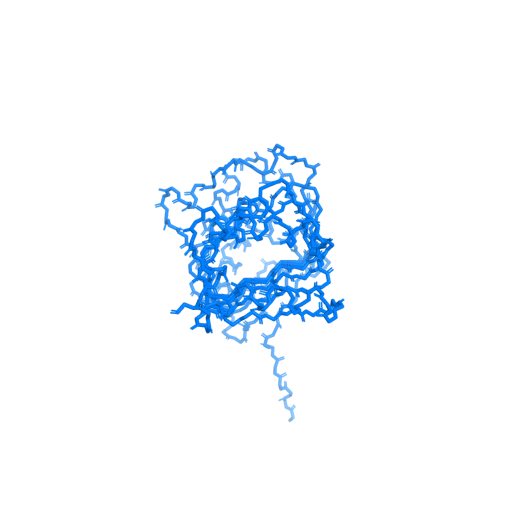 LYS A O 1
ATOM 800 N N . PHE A 1 99 ? 9.440 -4.466 -0.243 1.00 81.00 99 PHE A N 1
ATOM 801 C CA . PHE A 1 99 ? 10.028 -3.149 -0.414 1.00 81.00 99 PHE A CA 1
ATOM 802 C C . PHE A 1 99 ? 10.989 -2.868 0.743 1.00 81.00 99 PHE A C 1
ATOM 804 O O . PHE A 1 99 ? 10.704 -3.199 1.893 1.00 81.00 99 PHE A O 1
ATOM 811 N N . THR A 1 100 ? 12.154 -2.290 0.474 1.00 78.50 100 THR A N 1
ATOM 812 C CA . THR A 1 100 ? 13.093 -1.952 1.551 1.00 78.50 100 THR A CA 1
ATOM 813 C C . THR A 1 100 ? 13.867 -0.703 1.188 1.00 78.50 100 THR A C 1
ATOM 815 O O . THR A 1 100 ? 14.527 -0.681 0.151 1.00 78.50 100 THR A O 1
ATOM 818 N N . LEU A 1 101 ? 13.812 0.302 2.060 1.00 73.00 101 LEU A N 1
ATOM 819 C CA . LEU A 1 101 ? 14.659 1.488 1.972 1.00 73.00 101 LEU A CA 1
ATOM 820 C C . LEU A 1 101 ? 15.739 1.419 3.054 1.00 73.00 101 LEU A C 1
ATOM 822 O O . LEU A 1 101 ? 15.418 1.112 4.199 1.00 73.00 101 LEU A O 1
ATOM 826 N N . PRO A 1 102 ? 17.009 1.686 2.722 1.00 65.62 102 PRO A N 1
ATOM 827 C CA . PRO A 1 102 ? 18.121 1.447 3.636 1.00 65.62 102 PRO A CA 1
ATOM 828 C C . PRO A 1 102 ? 18.182 2.405 4.841 1.00 65.62 102 PRO A C 1
ATOM 830 O O . PRO A 1 102 ? 18.809 2.043 5.832 1.00 65.62 102 PRO A O 1
ATOM 833 N N . ASP A 1 103 ? 17.578 3.600 4.781 1.00 65.38 103 ASP A N 1
ATOM 834 C CA . ASP A 1 103 ? 17.674 4.634 5.831 1.00 65.38 103 ASP A CA 1
ATOM 835 C C . ASP A 1 103 ? 16.507 5.641 5.747 1.00 65.38 103 ASP A C 1
ATOM 837 O O . ASP A 1 103 ? 15.998 5.885 4.657 1.00 65.38 103 ASP A O 1
ATOM 841 N N . SER A 1 104 ? 16.123 6.261 6.869 1.00 59.91 104 SER A N 1
ATOM 842 C CA . SER A 1 104 ? 15.061 7.276 6.995 1.00 59.91 104 SER A CA 1
ATOM 843 C C . SER A 1 104 ? 15.355 8.593 6.279 1.00 59.91 104 SER A C 1
ATOM 845 O O . SER A 1 104 ? 14.444 9.377 6.043 1.00 59.91 104 SER A O 1
ATOM 847 N N . ARG A 1 105 ? 16.615 8.831 5.888 1.00 61.03 105 ARG A N 1
ATOM 848 C CA . ARG A 1 105 ? 16.985 9.916 4.958 1.00 61.03 105 ARG A CA 1
ATOM 849 C C . ARG A 1 105 ? 16.436 9.701 3.548 1.00 61.03 105 ARG A C 1
ATOM 851 O O . ARG A 1 105 ? 16.525 10.604 2.719 1.00 61.03 105 ARG A O 1
ATOM 858 N N . TYR A 1 106 ? 15.908 8.509 3.282 1.00 60.12 106 TYR A N 1
ATOM 859 C CA . TYR A 1 106 ? 15.295 8.153 2.024 1.00 60.12 106 TYR A CA 1
ATOM 860 C C . TYR A 1 106 ? 13.799 7.941 2.208 1.00 60.12 106 TYR A C 1
ATOM 862 O O . TYR A 1 106 ? 13.402 7.148 3.063 1.00 60.12 106 TYR A O 1
ATOM 870 N N . PRO A 1 107 ? 12.963 8.536 1.354 1.00 62.88 107 PRO A N 1
ATOM 871 C CA . PRO A 1 107 ? 13.226 9.602 0.377 1.00 62.88 107 PRO A CA 1
ATOM 872 C C . PRO A 1 107 ? 12.842 11.003 0.912 1.00 62.88 107 PRO A C 1
ATOM 874 O O . PRO A 1 107 ? 12.329 11.090 2.024 1.00 62.88 107 PRO A O 1
ATOM 877 N N . PRO A 1 108 ? 13.064 12.106 0.160 1.00 64.00 108 PRO A N 1
ATOM 878 C CA . PRO A 1 108 ? 12.634 13.454 0.546 1.00 64.00 108 PRO A CA 1
ATOM 879 C C . PRO A 1 108 ? 11.177 13.532 1.028 1.00 64.00 108 PRO A C 1
ATOM 881 O O . PRO A 1 108 ? 10.280 12.929 0.435 1.00 64.00 108 PRO A O 1
ATOM 884 N N . ASP A 1 109 ? 10.964 14.352 2.062 1.00 65.75 109 ASP A N 1
ATOM 885 C CA . ASP A 1 109 ? 9.733 14.444 2.864 1.00 65.75 109 ASP A CA 1
ATOM 886 C C . ASP A 1 109 ? 8.448 14.661 2.053 1.00 65.75 109 ASP A C 1
ATOM 888 O O . ASP A 1 109 ? 7.360 14.266 2.471 1.00 65.75 109 ASP A O 1
ATOM 892 N N . THR A 1 110 ? 8.528 15.310 0.889 1.00 64.81 110 THR A N 1
ATOM 893 C CA . THR A 1 110 ? 7.361 15.523 0.028 1.00 64.81 110 THR A CA 1
ATOM 894 C C . THR A 1 110 ? 7.720 15.301 -1.438 1.00 64.81 110 THR A C 1
ATOM 896 O O . THR A 1 110 ? 8.487 16.079 -2.011 1.00 64.81 110 THR A O 1
ATOM 899 N N . PRO A 1 111 ? 7.145 14.278 -2.092 1.00 66.50 111 PRO A N 1
ATOM 900 C CA . PRO A 1 111 ? 7.349 14.080 -3.514 1.00 66.50 111 PRO A CA 1
ATOM 901 C C . PRO A 1 111 ? 6.659 15.175 -4.334 1.00 66.50 111 PRO A C 1
ATOM 903 O O . PRO A 1 111 ? 5.521 15.563 -4.067 1.00 66.50 111 PRO A O 1
ATOM 906 N N . VAL A 1 112 ? 7.333 15.626 -5.395 1.00 65.75 112 VAL A N 1
ATOM 907 C CA . VAL A 1 112 ? 6.868 16.688 -6.314 1.00 65.75 112 VAL A CA 1
ATOM 908 C C . VAL A 1 112 ? 5.501 16.369 -6.944 1.00 65.75 112 VAL A C 1
ATOM 910 O O . VAL A 1 112 ? 4.743 17.279 -7.284 1.00 65.75 112 VAL A O 1
ATOM 913 N N . CYS A 1 113 ? 5.141 15.079 -7.034 1.00 65.56 113 CYS A N 1
ATOM 914 C CA . CYS A 1 113 ? 3.812 14.612 -7.445 1.00 65.56 113 CYS A CA 1
ATOM 915 C C . CYS A 1 113 ? 2.693 15.356 -6.679 1.00 65.56 113 CYS A C 1
ATOM 917 O O . CYS A 1 113 ? 1.731 15.826 -7.286 1.00 65.56 113 CYS A O 1
ATOM 919 N N . VAL A 1 114 ? 2.870 15.543 -5.363 1.00 69.62 114 VAL A N 1
ATOM 920 C CA . VAL A 1 114 ? 1.875 16.116 -4.450 1.00 69.62 114 VAL A CA 1
ATOM 921 C C . VAL A 1 114 ? 1.722 17.611 -4.696 1.00 69.62 114 VAL A C 1
ATOM 923 O O . VAL A 1 114 ? 0.611 18.130 -4.659 1.00 69.62 114 VAL A O 1
ATOM 926 N N . THR A 1 115 ? 2.828 18.303 -4.969 1.00 71.06 115 THR A N 1
ATOM 927 C CA . THR A 1 115 ? 2.850 19.764 -5.101 1.00 71.06 115 THR A CA 1
ATOM 928 C C . THR A 1 115 ? 2.461 20.248 -6.494 1.00 71.06 115 THR A C 1
ATOM 930 O O . THR A 1 115 ? 1.931 21.349 -6.620 1.00 71.06 115 THR A O 1
ATOM 933 N N . THR A 1 116 ? 2.711 19.449 -7.536 1.00 70.50 116 THR A N 1
ATOM 934 C CA . THR A 1 116 ? 2.640 19.926 -8.930 1.00 70.50 116 THR A CA 1
ATOM 935 C C . THR A 1 116 ? 1.487 19.318 -9.725 1.00 70.50 116 THR A C 1
ATOM 937 O O . THR A 1 116 ? 0.868 20.012 -10.530 1.00 70.50 116 THR A O 1
ATOM 940 N N . TYR A 1 117 ? 1.175 18.036 -9.511 1.00 70.12 117 TYR A N 1
ATOM 941 C CA . TYR A 1 117 ? 0.262 17.283 -10.385 1.00 70.12 117 TYR A CA 1
ATOM 942 C C . TYR A 1 117 ? -0.972 16.725 -9.662 1.00 70.12 117 TYR A C 1
ATOM 944 O O . TYR A 1 117 ? -1.925 16.302 -10.318 1.00 70.12 117 TYR A O 1
ATOM 952 N N . GLY A 1 118 ? -0.978 16.764 -8.328 1.00 76.12 118 GLY A N 1
ATOM 953 C CA . GLY A 1 118 ? -2.006 16.147 -7.498 1.00 76.12 118 GLY A CA 1
ATOM 954 C C . GLY A 1 118 ? -1.768 14.649 -7.285 1.00 76.12 118 GLY A C 1
ATOM 955 O O . GLY A 1 118 ? -0.907 14.027 -7.911 1.00 76.12 118 GLY A O 1
ATOM 956 N N . ARG A 1 119 ? -2.529 14.061 -6.358 1.00 84.94 119 ARG A N 1
ATOM 957 C CA . ARG A 1 119 ? -2.439 12.631 -6.029 1.00 84.94 119 ARG A CA 1
ATOM 958 C C . ARG A 1 119 ? -3.001 11.771 -7.167 1.00 84.94 119 ARG A C 1
ATOM 960 O O . ARG A 1 119 ? -3.931 12.164 -7.867 1.00 84.94 119 ARG A O 1
ATOM 967 N N . ILE A 1 120 ? -2.448 10.574 -7.344 1.00 84.94 120 ILE A N 1
ATOM 968 C CA . ILE A 1 120 ? -2.828 9.628 -8.398 1.00 84.94 120 ILE A CA 1
ATOM 969 C C . ILE A 1 120 ? -4.048 8.813 -7.938 1.00 84.94 120 ILE A C 1
ATOM 971 O O . ILE A 1 120 ? -3.914 7.980 -7.034 1.00 84.94 120 ILE A O 1
ATOM 975 N N . PRO A 1 121 ? -5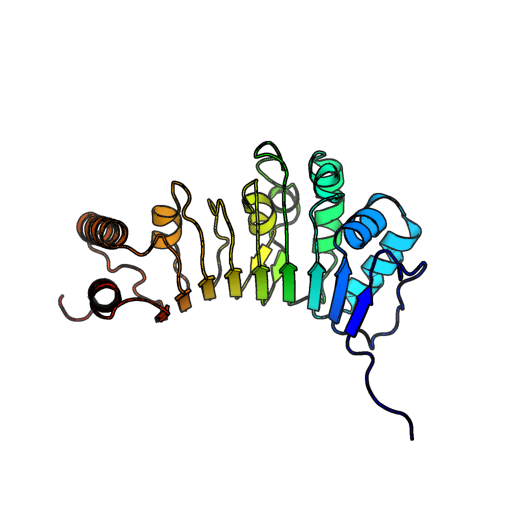.227 8.965 -8.571 1.00 88.12 121 PRO A N 1
ATOM 976 C CA . PRO A 1 121 ? -6.421 8.237 -8.163 1.00 88.12 121 PRO A CA 1
ATOM 977 C C . PRO A 1 121 ? -6.323 6.759 -8.545 1.00 88.12 121 PRO A C 1
ATOM 979 O O . PRO A 1 121 ? -6.176 6.403 -9.721 1.00 88.12 121 PRO A O 1
ATOM 982 N N . ILE A 1 122 ? -6.490 5.869 -7.565 1.00 91.38 122 ILE A N 1
ATOM 983 C CA . ILE A 1 122 ? -6.398 4.424 -7.784 1.00 91.38 122 ILE A CA 1
ATOM 984 C C . ILE A 1 122 ? -7.507 3.650 -7.069 1.00 91.38 122 ILE A C 1
ATOM 986 O O . ILE A 1 122 ? -7.978 4.020 -6.004 1.00 91.38 122 ILE A O 1
ATOM 990 N N . ARG A 1 123 ? -7.977 2.535 -7.647 1.00 95.19 123 ARG A N 1
ATOM 991 C CA . ARG A 1 123 ? -9.053 1.750 -7.011 1.00 95.19 123 ARG A CA 1
ATOM 992 C C . ARG A 1 123 ? -8.549 0.859 -5.885 1.00 95.19 123 ARG A C 1
ATOM 994 O O . ARG A 1 123 ? -9.281 0.609 -4.936 1.00 95.19 123 ARG A O 1
ATOM 1001 N N . LYS A 1 124 ? -7.352 0.292 -6.028 1.00 96.19 124 LYS A N 1
ATOM 1002 C CA . LYS A 1 124 ? -6.742 -0.549 -4.997 1.00 96.19 124 LYS A CA 1
ATOM 1003 C C . LYS A 1 124 ? -5.243 -0.320 -4.963 1.00 96.19 124 LYS A C 1
ATOM 1005 O O . LYS A 1 124 ? -4.583 -0.519 -5.982 1.00 96.19 124 LYS A O 1
ATOM 1010 N N . PHE A 1 125 ? -4.732 0.010 -3.791 1.00 95.19 125 PHE A N 1
ATOM 1011 C CA . PHE A 1 125 ? -3.311 0.052 -3.527 1.00 95.19 125 PHE A CA 1
ATOM 1012 C C . PHE A 1 125 ? -2.980 -0.938 -2.414 1.00 95.19 125 PHE A C 1
ATOM 1014 O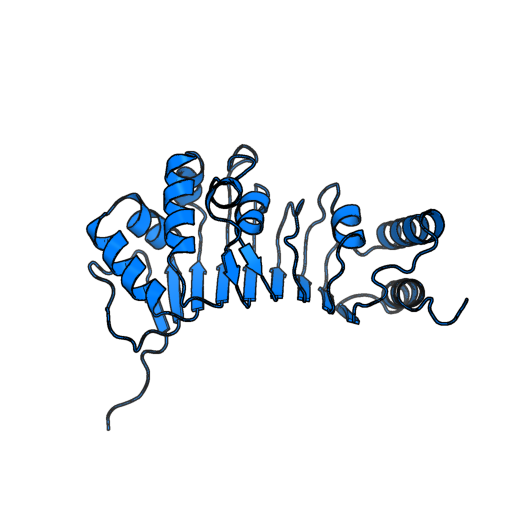 O . PHE A 1 125 ? -3.613 -0.942 -1.361 1.00 95.19 125 PHE A O 1
ATOM 1021 N N . HIS A 1 126 ? -2.046 -1.839 -2.692 1.00 95.31 126 HIS A N 1
ATOM 1022 C CA . HIS A 1 126 ? -1.593 -2.841 -1.746 1.00 95.31 126 HIS A CA 1
ATOM 1023 C C . HIS A 1 126 ? -0.081 -2.758 -1.582 1.00 95.31 126 HIS A C 1
ATOM 1025 O O . HIS A 1 126 ? 0.644 -2.725 -2.576 1.00 95.31 126 HIS A O 1
ATOM 1031 N N . VAL A 1 127 ? 0.377 -2.764 -0.337 1.00 92.38 127 VAL A N 1
ATOM 1032 C CA . VAL A 1 127 ? 1.787 -2.922 -0.003 1.00 92.38 127 VAL A CA 1
ATOM 1033 C C . VAL A 1 127 ? 1.923 -4.112 0.934 1.00 92.38 127 VAL A C 1
ATOM 1035 O O . VAL A 1 127 ? 1.166 -4.235 1.897 1.00 92.38 127 VAL A O 1
ATOM 1038 N N . ASP A 1 128 ? 2.856 -5.000 0.617 1.00 91.88 128 ASP A N 1
ATOM 1039 C CA . ASP A 1 128 ? 3.166 -6.185 1.409 1.00 91.88 128 ASP A CA 1
ATOM 1040 C C . ASP A 1 128 ? 4.661 -6.253 1.704 1.00 91.88 128 ASP A C 1
ATOM 1042 O O . ASP A 1 128 ? 5.481 -6.210 0.788 1.00 91.88 128 ASP A O 1
ATOM 1046 N N . THR A 1 129 ? 5.002 -6.433 2.976 1.00 89.25 129 THR A N 1
ATOM 1047 C CA . THR A 1 129 ? 6.368 -6.565 3.491 1.00 89.25 129 THR A CA 1
ATOM 1048 C C . THR A 1 129 ? 7.236 -5.343 3.201 1.00 89.25 129 THR A C 1
ATOM 1050 O O . THR A 1 129 ? 7.795 -5.207 2.105 1.00 89.25 129 THR A O 1
ATOM 1053 N N . THR A 1 130 ? 7.400 -4.480 4.206 1.00 84.06 130 THR A N 1
ATOM 1054 C CA . THR A 1 130 ? 8.340 -3.353 4.144 1.00 84.06 130 THR A CA 1
ATOM 1055 C C . THR A 1 130 ? 9.317 -3.354 5.303 1.00 84.06 130 THR A C 1
ATOM 1057 O O . THR A 1 130 ? 8.967 -3.741 6.412 1.00 84.06 130 THR A O 1
ATOM 1060 N N . HIS A 1 131 ? 10.544 -2.917 5.030 1.00 79.38 131 HIS A N 1
ATOM 1061 C CA . HIS A 1 131 ? 11.589 -2.754 6.036 1.00 79.38 131 HIS A CA 1
ATOM 1062 C C . HIS A 1 131 ? 12.324 -1.430 5.834 1.00 79.38 131 HIS A C 1
ATOM 1064 O O . HIS A 1 131 ? 12.511 -0.985 4.695 1.00 79.38 131 HIS A O 1
ATOM 1070 N N . GLY A 1 132 ? 12.791 -0.846 6.936 1.00 75.94 132 GLY A N 1
ATOM 1071 C CA . GLY A 1 132 ? 13.599 0.371 6.919 1.00 75.94 132 GLY A CA 1
ATOM 1072 C C . GLY A 1 132 ? 12.761 1.646 6.972 1.00 75.94 132 GLY A C 1
ATOM 1073 O O . GLY A 1 132 ? 12.025 1.833 7.930 1.00 75.94 132 GLY A O 1
ATOM 1074 N N . ALA A 1 133 ? 12.912 2.554 6.008 1.00 70.69 133 ALA A N 1
ATOM 1075 C CA . ALA A 1 133 ? 12.264 3.870 6.067 1.00 70.69 133 ALA A CA 1
ATOM 1076 C C . ALA A 1 133 ? 10.735 3.839 5.884 1.00 70.69 133 ALA A C 1
ATOM 1078 O O . ALA A 1 133 ? 10.178 2.892 5.320 1.00 70.69 133 ALA A O 1
ATOM 1079 N N . SER A 1 134 ? 10.079 4.923 6.316 1.00 73.56 134 SER A N 1
ATOM 1080 C CA . SER A 1 134 ? 8.634 5.118 6.164 1.00 73.56 134 SER A CA 1
ATOM 1081 C C . SER A 1 134 ? 8.186 5.074 4.694 1.00 73.56 134 SER A C 1
ATOM 1083 O O . SER A 1 134 ? 8.853 5.565 3.780 1.00 73.56 134 SER A O 1
ATOM 1085 N N . LEU A 1 135 ? 6.989 4.523 4.473 1.00 76.50 135 LEU A N 1
ATOM 1086 C CA . LEU A 1 135 ? 6.290 4.524 3.184 1.00 76.50 135 LEU A CA 1
ATOM 1087 C C . LEU A 1 135 ? 5.582 5.843 2.859 1.00 76.50 135 LEU A C 1
ATOM 1089 O O . LEU A 1 135 ? 4.943 5.938 1.806 1.00 76.50 135 LEU A O 1
ATOM 1093 N N . SER A 1 136 ? 5.681 6.840 3.737 1.00 77.62 136 SER A N 1
ATOM 1094 C CA . SER A 1 136 ? 4.998 8.129 3.633 1.00 77.62 136 SER A CA 1
ATOM 1095 C C . SER A 1 136 ? 5.069 8.730 2.237 1.00 77.62 136 SER A C 1
ATOM 1097 O O . SER A 1 136 ? 4.044 9.061 1.650 1.00 77.62 136 SER A O 1
ATOM 1099 N N . PHE A 1 137 ? 6.258 8.810 1.644 1.00 77.19 137 PHE A N 1
ATOM 1100 C CA . PHE A 1 137 ? 6.442 9.383 0.310 1.00 77.19 137 PHE A CA 1
ATOM 1101 C C . PHE A 1 137 ? 5.603 8.687 -0.774 1.00 77.19 137 PHE A C 1
ATOM 1103 O O . PHE A 1 137 ? 5.018 9.329 -1.642 1.00 77.19 137 PHE A O 1
ATOM 1110 N N . LEU A 1 138 ? 5.523 7.359 -0.720 1.00 80.75 138 LEU A N 1
ATOM 1111 C CA . LEU A 1 138 ? 4.832 6.559 -1.712 1.00 80.75 138 LEU A CA 1
ATOM 1112 C C . LEU A 1 138 ? 3.329 6.704 -1.512 1.00 80.75 138 LEU A C 1
ATOM 1114 O O . LEU A 1 138 ? 2.597 6.952 -2.466 1.00 80.75 138 LEU A O 1
ATOM 1118 N N . LEU A 1 139 ? 2.886 6.587 -0.262 1.00 85.50 139 LEU A N 1
ATOM 1119 C CA . LEU A 1 139 ? 1.495 6.747 0.135 1.00 85.50 139 LEU A CA 1
ATOM 1120 C C . LEU A 1 139 ? 0.962 8.148 -0.192 1.00 85.50 139 LEU A C 1
ATOM 1122 O O . LEU A 1 139 ? -0.155 8.263 -0.686 1.00 85.50 139 LEU A O 1
ATOM 1126 N N . ASN A 1 140 ? 1.777 9.188 -0.012 1.00 83.75 140 ASN A N 1
ATOM 1127 C CA . ASN A 1 140 ? 1.433 10.576 -0.318 1.00 83.75 140 ASN A CA 1
ATOM 1128 C C . ASN A 1 140 ? 1.115 10.820 -1.801 1.00 83.75 140 ASN A C 1
ATOM 1130 O O . ASN A 1 140 ? 0.330 11.718 -2.108 1.00 83.75 140 ASN A O 1
ATOM 1134 N N . CYS A 1 141 ? 1.681 10.034 -2.724 1.00 82.81 141 CYS A N 1
ATOM 1135 C CA . CYS A 1 141 ? 1.417 10.191 -4.156 1.00 82.81 141 CYS A CA 1
ATOM 1136 C C . CYS A 1 141 ? 0.123 9.528 -4.638 1.00 82.81 141 CYS A C 1
ATOM 1138 O O . CYS A 1 141 ? -0.283 9.802 -5.767 1.00 82.81 141 CYS A O 1
ATOM 1140 N N . PHE A 1 142 ? -0.529 8.664 -3.854 1.00 87.19 142 PHE A N 1
ATOM 1141 C CA . PHE A 1 142 ? -1.730 7.945 -4.293 1.00 87.19 142 PHE A CA 1
ATOM 1142 C C . PHE A 1 142 ? -2.969 8.366 -3.507 1.00 87.19 142 PHE A C 1
ATOM 1144 O O . PHE A 1 142 ? -2.920 8.611 -2.309 1.00 87.19 142 PHE A O 1
ATOM 1151 N N . GLU A 1 143 ? -4.110 8.362 -4.190 1.00 90.62 143 GLU A N 1
ATOM 1152 C CA . GLU A 1 143 ? -5.439 8.517 -3.597 1.00 90.62 143 GLU A CA 1
ATOM 1153 C C . GLU A 1 143 ? -6.228 7.215 -3.826 1.00 90.62 143 GLU A C 1
ATOM 1155 O O . GLU A 1 143 ? -6.920 7.047 -4.844 1.00 90.62 143 GLU A O 1
ATOM 1160 N N . PRO A 1 144 ? -6.033 6.202 -2.961 1.00 94.81 144 PRO A N 1
ATOM 1161 C CA . PRO A 1 144 ? -6.651 4.904 -3.142 1.00 94.81 144 PRO A CA 1
ATOM 1162 C C . PRO A 1 144 ? -8.087 4.871 -2.615 1.00 94.81 144 PRO A C 1
ATOM 1164 O O . PRO A 1 144 ? -8.352 5.189 -1.467 1.00 94.81 144 PRO A O 1
ATOM 1167 N N . GLN A 1 145 ? -9.020 4.306 -3.385 1.00 96.44 145 GLN A N 1
ATOM 1168 C CA . GLN A 1 145 ? -10.330 3.922 -2.833 1.00 96.44 145 GLN A CA 1
ATOM 1169 C C . GLN A 1 145 ? -10.188 2.815 -1.779 1.00 96.44 145 GLN A C 1
ATOM 1171 O O . GLN A 1 145 ? -10.947 2.760 -0.816 1.00 96.44 145 GLN A O 1
ATOM 1176 N N . LYS A 1 146 ? -9.231 1.898 -1.980 1.00 97.69 146 LYS A N 1
ATOM 1177 C CA . LYS A 1 146 ? -8.927 0.811 -1.044 1.00 97.69 146 LYS A CA 1
ATOM 1178 C C . LYS A 1 146 ? -7.430 0.717 -0.809 1.00 97.69 146 LYS A C 1
ATOM 1180 O O . LYS A 1 146 ? -6.693 0.466 -1.768 1.00 97.69 146 LYS A O 1
ATOM 1185 N N . LEU A 1 147 ? -7.014 0.833 0.443 1.00 96.88 147 LEU A N 1
ATOM 1186 C CA . LEU A 1 147 ? -5.639 0.649 0.881 1.00 96.88 147 LEU A CA 1
ATOM 1187 C C . LEU A 1 147 ? -5.505 -0.655 1.670 1.00 96.88 147 LEU A C 1
ATOM 1189 O O . LEU A 1 147 ? -6.336 -0.984 2.516 1.00 96.88 147 LEU A O 1
ATOM 1193 N N . SER A 1 148 ? -4.474 -1.439 1.371 1.00 96.62 148 SER A N 1
ATOM 1194 C CA . SER A 1 148 ? -4.166 -2.668 2.104 1.00 96.62 148 SER A CA 1
ATOM 1195 C C . SER A 1 148 ? -2.678 -2.736 2.409 1.00 96.62 148 SER A C 1
ATOM 1197 O O . SER A 1 148 ? -1.884 -2.954 1.496 1.00 96.62 148 SER A O 1
ATOM 1199 N N . LEU A 1 149 ? -2.315 -2.582 3.676 1.00 94.31 149 LEU A N 1
ATOM 1200 C CA . LEU A 1 149 ? -0.941 -2.689 4.158 1.00 94.31 149 LEU A CA 1
ATOM 1201 C C . LEU A 1 149 ? -0.777 -4.012 4.905 1.00 94.31 149 LEU A C 1
ATOM 1203 O O . LEU A 1 149 ? -1.632 -4.399 5.705 1.00 94.31 149 LEU A O 1
ATOM 1207 N N . SER A 1 150 ? 0.289 -4.746 4.612 1.00 94.19 150 SER A N 1
ATOM 1208 C CA . SER A 1 150 ? 0.584 -6.039 5.231 1.00 94.19 150 SER A CA 1
ATOM 1209 C C . SER A 1 150 ? 2.063 -6.129 5.569 1.00 94.19 150 SER A C 1
ATOM 1211 O O . SER A 1 150 ? 2.888 -5.798 4.724 1.00 94.19 150 SER A O 1
ATOM 1213 N N . TRP A 1 151 ? 2.402 -6.539 6.795 1.00 91.81 151 TRP A N 1
ATOM 1214 C CA . TRP A 1 151 ? 3.799 -6.651 7.249 1.00 91.81 151 TRP A CA 1
ATOM 1215 C C . TRP A 1 151 ? 4.628 -5.382 6.978 1.00 91.81 151 TRP A C 1
ATOM 1217 O O . TRP A 1 151 ? 5.772 -5.460 6.534 1.00 91.81 151 TRP A O 1
ATOM 1227 N N . CYS A 1 152 ? 4.020 -4.209 7.156 1.00 87.50 152 CYS A N 1
ATOM 1228 C CA . CYS A 1 152 ? 4.700 -2.933 6.961 1.00 87.50 152 CYS A CA 1
ATOM 1229 C C . CYS A 1 152 ? 5.198 -2.388 8.305 1.00 87.50 152 CYS A C 1
ATOM 1231 O O . CYS A 1 152 ? 4.508 -2.499 9.325 1.00 87.50 152 CYS A O 1
ATOM 1233 N N . GLU A 1 153 ? 6.380 -1.782 8.280 1.00 80.44 153 GLU A N 1
ATOM 1234 C CA . GLU A 1 153 ? 6.986 -1.055 9.399 1.00 80.44 153 GLU A CA 1
ATOM 1235 C C . GLU A 1 153 ? 6.907 0.464 9.150 1.00 80.44 153 GLU A C 1
ATOM 1237 O O . GLU A 1 153 ? 6.815 0.894 7.999 1.00 80.44 153 GLU A O 1
ATOM 1242 N N . PHE A 1 154 ? 6.950 1.264 10.224 1.00 70.75 154 PHE A N 1
ATOM 1243 C CA . PHE A 1 154 ? 7.045 2.734 10.180 1.00 70.75 154 PHE A CA 1
ATOM 1244 C C . PHE A 1 154 ? 5.942 3.433 9.365 1.00 70.75 154 PHE A C 1
ATOM 1246 O O . PHE A 1 154 ? 6.217 4.231 8.472 1.00 70.75 154 PHE A O 1
ATOM 1253 N N . VAL A 1 155 ? 4.677 3.125 9.666 1.00 75.19 155 VAL A N 1
ATOM 1254 C CA . VAL A 1 155 ? 3.521 3.777 9.030 1.00 75.19 155 VAL A CA 1
ATOM 1255 C C . VAL A 1 155 ? 3.136 5.031 9.818 1.00 75.19 155 VAL A C 1
ATOM 1257 O O . VAL A 1 155 ? 2.324 4.980 10.736 1.00 75.19 155 VAL A O 1
ATOM 1260 N N . ASP A 1 156 ? 3.723 6.161 9.444 1.00 78.62 156 ASP A N 1
ATOM 1261 C CA . ASP A 1 156 ? 3.479 7.496 10.016 1.00 78.62 156 ASP A CA 1
ATOM 1262 C C . ASP A 1 156 ? 2.543 8.368 9.157 1.00 78.62 156 ASP A C 1
ATOM 1264 O O . ASP A 1 156 ? 2.319 9.540 9.450 1.00 78.62 156 ASP A O 1
ATOM 1268 N N . TYR A 1 157 ? 1.959 7.793 8.105 1.00 84.12 157 TYR A N 1
ATOM 1269 C CA . TYR A 1 157 ? 0.964 8.446 7.265 1.00 84.12 157 TYR A CA 1
ATOM 1270 C C . TYR A 1 157 ? 0.034 7.416 6.627 1.00 84.12 157 TYR A C 1
ATOM 1272 O O . TYR A 1 157 ? 0.471 6.346 6.193 1.00 84.12 157 TYR A O 1
ATOM 1280 N N . LEU A 1 158 ? -1.245 7.768 6.501 1.00 88.75 158 LEU A N 1
ATOM 1281 C CA . LEU A 1 158 ? -2.209 7.050 5.676 1.00 88.75 158 LEU A CA 1
ATOM 1282 C C . LEU A 1 158 ? -2.895 8.042 4.728 1.00 88.75 158 LEU A C 1
ATOM 1284 O O . LEU A 1 158 ? -3.392 9.071 5.181 1.00 88.75 158 LEU A O 1
ATOM 1288 N N . PRO A 1 159 ? -2.956 7.749 3.419 1.00 88.88 159 PRO A N 1
ATOM 1289 C CA . PRO A 1 159 ? -3.716 8.563 2.493 1.00 88.88 159 PRO A CA 1
ATOM 1290 C C . PRO A 1 159 ? -5.210 8.385 2.759 1.00 88.88 159 PRO A C 1
ATOM 1292 O O . PRO A 1 159 ? -5.662 7.317 3.192 1.00 88.88 159 PRO A O 1
ATOM 1295 N N . GLU A 1 160 ? -5.982 9.420 2.434 1.00 89.94 160 GLU A N 1
ATOM 1296 C CA . GLU A 1 160 ? -7.438 9.337 2.442 1.00 89.94 160 GLU A CA 1
ATOM 1297 C C . GLU A 1 160 ? -7.895 8.153 1.585 1.00 89.94 160 GLU A C 1
ATOM 1299 O O . GLU A 1 160 ? -7.498 7.992 0.426 1.00 89.94 160 GLU A O 1
ATOM 1304 N N . CYS A 1 161 ? -8.705 7.286 2.187 1.00 94.38 161 CYS A N 1
ATOM 1305 C CA . CYS A 1 161 ? -9.255 6.123 1.520 1.00 94.38 161 CYS A CA 1
ATOM 1306 C C . CYS A 1 161 ? -10.569 5.694 2.164 1.00 94.38 161 CYS A C 1
ATOM 1308 O O . CYS A 1 161 ? -10.744 5.767 3.378 1.00 94.38 161 CYS A O 1
ATOM 1310 N N . ASP A 1 162 ? -11.479 5.186 1.337 1.00 95.56 162 ASP A N 1
ATOM 1311 C CA . ASP A 1 162 ? -12.780 4.693 1.791 1.00 95.56 162 ASP A CA 1
ATOM 1312 C C . ASP A 1 162 ? -12.646 3.372 2.565 1.00 95.56 162 ASP A C 1
ATOM 1314 O O . ASP A 1 162 ? -13.400 3.099 3.495 1.00 95.56 162 ASP A O 1
ATOM 1318 N N . ARG A 1 163 ? -11.674 2.531 2.191 1.00 97.69 163 ARG A N 1
ATOM 1319 C CA . ARG A 1 163 ? -11.486 1.208 2.797 1.00 97.69 163 ARG A CA 1
ATOM 1320 C C . ARG A 1 163 ? -10.035 0.965 3.160 1.00 97.69 163 ARG A C 1
ATOM 1322 O O . ARG A 1 163 ? -9.187 0.881 2.269 1.00 97.69 163 ARG A O 1
ATOM 1329 N N . LEU A 1 164 ? -9.785 0.752 4.443 1.00 96.94 164 LEU A N 1
ATOM 1330 C CA . LEU A 1 164 ? -8.464 0.526 5.006 1.00 96.94 164 LEU A CA 1
ATOM 1331 C C . LEU A 1 164 ? -8.350 -0.897 5.558 1.00 96.94 164 LEU A C 1
ATOM 1333 O O . LEU A 1 164 ? -9.185 -1.356 6.333 1.00 96.94 164 LEU A O 1
ATOM 1337 N N . SER A 1 165 ? -7.296 -1.606 5.164 1.00 96.75 165 SER A N 1
ATOM 1338 C CA . SER A 1 165 ? -6.941 -2.911 5.719 1.00 96.75 165 SER A CA 1
ATOM 1339 C C . SER A 1 165 ? -5.500 -2.886 6.199 1.00 96.75 165 SER A C 1
ATOM 1341 O O . SER A 1 165 ? -4.587 -2.668 5.405 1.00 96.75 165 SER A O 1
ATOM 1343 N N . LEU A 1 166 ? -5.301 -3.172 7.477 1.00 95.00 166 LEU A N 1
ATOM 1344 C CA . LEU A 1 166 ? -4.003 -3.275 8.125 1.00 95.00 166 LEU A CA 1
ATOM 1345 C C . LEU A 1 166 ? -3.826 -4.703 8.622 1.00 95.00 166 LEU A C 1
ATOM 1347 O O . LEU A 1 166 ? -4.638 -5.187 9.406 1.00 95.00 166 LEU A O 1
ATOM 1351 N N . SER A 1 167 ? -2.783 -5.386 8.158 1.00 94.56 167 SER A N 1
ATOM 1352 C CA . SER A 1 167 ? -2.448 -6.730 8.623 1.00 94.56 167 SER A CA 1
ATOM 1353 C C . SER A 1 167 ? -1.012 -6.771 9.124 1.00 94.56 167 SER A C 1
ATOM 1355 O O . SER A 1 167 ? -0.087 -6.409 8.398 1.00 94.56 167 SER A O 1
ATOM 1357 N N . ARG A 1 168 ? -0.815 -7.226 10.365 1.00 92.38 168 ARG A N 1
ATOM 1358 C CA . ARG A 1 168 ? 0.513 -7.474 10.953 1.00 92.38 168 ARG A CA 1
ATOM 1359 C C . ARG A 1 168 ? 1.444 -6.266 10.866 1.00 92.38 168 ARG A C 1
ATOM 1361 O O . ARG A 1 168 ? 2.617 -6.388 10.528 1.00 92.38 168 ARG A O 1
ATOM 1368 N N . ILE A 1 169 ? 0.880 -5.095 11.132 1.00 89.31 169 ILE A N 1
ATOM 1369 C CA . ILE A 1 169 ? 1.605 -3.830 11.137 1.00 89.31 169 ILE A CA 1
ATOM 1370 C C . ILE A 1 169 ? 2.357 -3.687 12.457 1.00 89.31 169 ILE A C 1
ATOM 1372 O O . ILE A 1 169 ? 1.787 -3.923 13.529 1.00 89.31 169 ILE A O 1
ATOM 1376 N N . THR A 1 170 ? 3.617 -3.274 12.358 1.00 83.44 170 THR A N 1
ATOM 1377 C CA . THR A 1 170 ? 4.423 -2.854 13.506 1.00 83.44 170 THR A CA 1
ATOM 1378 C C . THR A 1 170 ? 4.135 -1.376 13.784 1.00 83.44 170 THR A C 1
ATOM 1380 O O . THR A 1 170 ? 4.237 -0.572 12.856 1.00 83.44 170 THR A O 1
ATOM 1383 N N . PRO A 1 171 ? 3.758 -0.993 15.017 1.00 77.25 171 PRO A N 1
ATOM 1384 C CA . PRO A 1 171 ? 3.435 0.396 15.325 1.00 77.25 171 PRO A CA 1
ATOM 1385 C C . PRO A 1 171 ? 4.637 1.326 15.168 1.00 77.25 171 PRO A C 1
ATOM 1387 O O . PRO A 1 171 ? 5.753 0.979 15.551 1.00 77.25 171 PRO A O 1
ATOM 1390 N N . SER A 1 172 ? 4.366 2.537 14.691 1.00 80.25 172 SER A N 1
ATOM 1391 C CA . SER A 1 172 ? 5.219 3.714 14.854 1.00 80.25 172 SER A CA 1
ATOM 1392 C C . SER A 1 172 ? 4.577 4.707 15.817 1.00 80.25 172 SER A C 1
ATOM 1394 O O . SER A 1 172 ? 3.379 4.638 16.109 1.00 80.25 172 SER A O 1
ATOM 1396 N N . GLU A 1 173 ? 5.384 5.644 16.309 1.00 81.19 173 GLU A N 1
ATOM 1397 C CA . GLU A 1 173 ? 4.882 6.823 17.011 1.00 81.19 173 GLU A CA 1
ATOM 1398 C C . GLU A 1 173 ? 3.862 7.565 16.125 1.00 81.19 173 GLU A C 1
ATOM 1400 O O . GLU A 1 173 ? 4.033 7.637 14.908 1.00 81.19 173 GLU A O 1
ATOM 1405 N N . GLY A 1 174 ? 2.757 8.032 16.714 1.00 83.50 174 GLY A N 1
ATOM 1406 C CA . GLY A 1 174 ? 1.680 8.726 15.994 1.00 83.50 174 GLY A CA 1
ATOM 1407 C C . GLY A 1 174 ? 0.689 7.834 15.229 1.00 83.50 174 GLY A C 1
ATOM 1408 O O . GLY A 1 174 ? -0.332 8.335 14.767 1.00 83.50 174 GLY A O 1
ATOM 1409 N N . LEU A 1 175 ? 0.904 6.510 15.133 1.00 86.44 175 LEU A N 1
ATOM 1410 C CA . LEU A 1 175 ? -0.037 5.618 14.427 1.00 86.44 175 LEU A CA 1
ATOM 1411 C C . LEU A 1 175 ? -1.461 5.673 15.009 1.00 86.44 175 LEU A C 1
ATOM 1413 O O . LEU A 1 175 ? -2.431 5.556 14.264 1.00 86.44 175 LEU A O 1
ATOM 1417 N N . LEU A 1 176 ? -1.594 5.845 16.328 1.00 88.06 176 LEU A N 1
ATOM 1418 C CA . LEU A 1 176 ? -2.898 6.001 16.975 1.00 88.06 176 LEU A CA 1
ATOM 1419 C C . LEU A 1 176 ? -3.635 7.236 16.449 1.00 88.06 176 LEU A C 1
ATOM 1421 O O . LEU A 1 176 ? -4.795 7.112 16.068 1.00 88.06 176 LEU A O 1
ATOM 1425 N N . ASP A 1 177 ? -2.960 8.383 16.407 1.00 88.56 177 ASP A N 1
ATOM 1426 C CA . ASP A 1 177 ? -3.553 9.657 15.997 1.00 88.56 177 ASP A CA 1
ATOM 1427 C C . ASP A 1 177 ? -4.033 9.573 14.543 1.00 88.56 177 ASP A C 1
ATOM 1429 O O . ASP A 1 177 ? -5.190 9.858 14.243 1.00 88.56 177 ASP A O 1
ATOM 1433 N N . ILE A 1 178 ? -3.192 9.018 13.665 1.00 88.81 178 ILE A N 1
ATOM 1434 C CA . ILE A 1 178 ? -3.526 8.775 12.254 1.00 88.81 178 ILE A CA 1
ATOM 1435 C C . ILE A 1 178 ? -4.754 7.868 12.120 1.00 88.81 178 ILE A C 1
ATOM 1437 O O . ILE A 1 178 ? -5.615 8.090 11.268 1.00 88.81 178 ILE A O 1
ATOM 1441 N N . LEU A 1 179 ? -4.832 6.810 12.932 1.00 90.50 179 LEU A N 1
ATOM 1442 C CA . LEU A 1 179 ? -5.959 5.886 12.887 1.00 90.50 179 LEU A CA 1
ATOM 1443 C C . LEU A 1 179 ? -7.238 6.524 13.414 1.00 90.50 179 LEU A C 1
ATOM 1445 O O . LEU A 1 179 ? -8.283 6.294 12.821 1.00 90.50 179 LEU A O 1
ATOM 1449 N N . VAL A 1 180 ? -7.178 7.303 14.492 1.00 89.12 180 VAL A N 1
ATOM 1450 C CA . VAL A 1 180 ? -8.335 8.015 15.056 1.00 89.12 180 VAL A CA 1
ATOM 1451 C C . VAL A 1 180 ? -8.915 9.006 14.048 1.00 89.12 180 VAL A C 1
ATOM 1453 O O . VAL A 1 180 ? -10.133 9.068 13.897 1.00 89.12 180 VAL A O 1
ATOM 1456 N N . GLU A 1 181 ? -8.061 9.733 13.330 1.00 89.38 181 GLU A N 1
ATOM 1457 C CA . GLU A 1 181 ? -8.477 10.714 12.320 1.00 89.38 181 GLU A CA 1
ATOM 1458 C C . GLU A 1 181 ? -9.037 10.074 11.036 1.00 89.38 181 GLU A C 1
ATOM 1460 O O . GLU A 1 181 ? -9.695 10.743 10.234 1.00 89.38 181 GLU A O 1
ATOM 1465 N N . TRP A 1 182 ? -8.815 8.773 10.822 1.00 92.38 182 TRP A N 1
ATOM 1466 C CA . TRP A 1 182 ? -9.317 8.078 9.641 1.00 92.38 182 TRP A CA 1
ATOM 1467 C C . TRP A 1 182 ? -10.851 7.959 9.659 1.00 92.38 182 TRP A C 1
ATOM 1469 O O . TRP A 1 182 ? -11.455 7.476 10.616 1.00 92.38 182 TRP A O 1
ATOM 1479 N N . ASN A 1 183 ? -11.495 8.349 8.557 1.00 90.00 183 ASN A N 1
ATOM 1480 C CA . ASN A 1 183 ? -12.948 8.544 8.478 1.00 90.00 183 ASN A CA 1
ATOM 1481 C C . ASN A 1 183 ? -13.640 7.768 7.337 1.00 90.00 183 ASN A C 1
ATOM 1483 O O . ASN A 1 183 ? -14.747 8.127 6.927 1.00 90.00 183 ASN A O 1
ATOM 1487 N N . GLY A 1 184 ? -13.005 6.719 6.807 1.00 92.25 184 GLY A N 1
ATOM 1488 C CA . GLY A 1 184 ? -13.585 5.898 5.740 1.00 92.25 184 GLY A CA 1
ATOM 1489 C C . GLY A 1 184 ? -14.716 4.971 6.212 1.00 92.25 184 GLY A C 1
ATOM 1490 O O . GLY A 1 184 ? -15.109 4.947 7.379 1.00 92.25 184 GLY A O 1
ATOM 1491 N N . SER A 1 185 ? -15.261 4.177 5.287 1.00 93.88 185 SER A N 1
ATOM 1492 C CA . SER A 1 185 ? -16.436 3.328 5.526 1.00 93.88 185 SER A CA 1
ATOM 1493 C C . SER A 1 185 ? -16.123 1.893 5.959 1.00 93.88 185 SER A C 1
ATOM 1495 O O . SER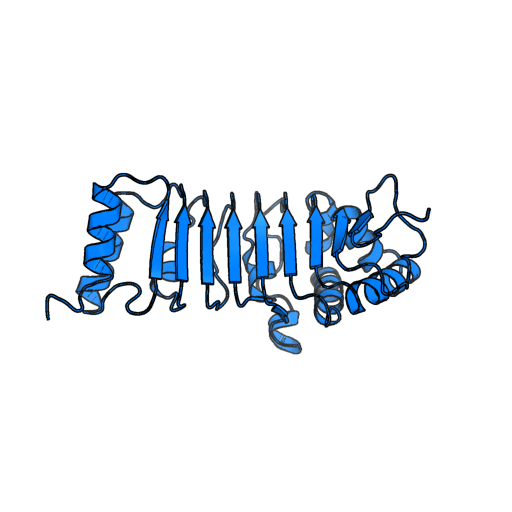 A 1 185 ? -16.982 1.243 6.555 1.00 93.88 185 SER A O 1
ATOM 1497 N N . GLU A 1 186 ? -14.926 1.361 5.691 1.00 95.75 186 GLU A N 1
ATOM 1498 C CA . GLU A 1 186 ? -14.528 0.025 6.160 1.00 95.75 186 GLU A CA 1
ATOM 1499 C C . GLU A 1 186 ? -13.096 -0.004 6.703 1.00 95.75 186 GLU A C 1
ATOM 1501 O O . GLU A 1 186 ? -12.150 0.310 5.979 1.00 95.75 186 GLU A 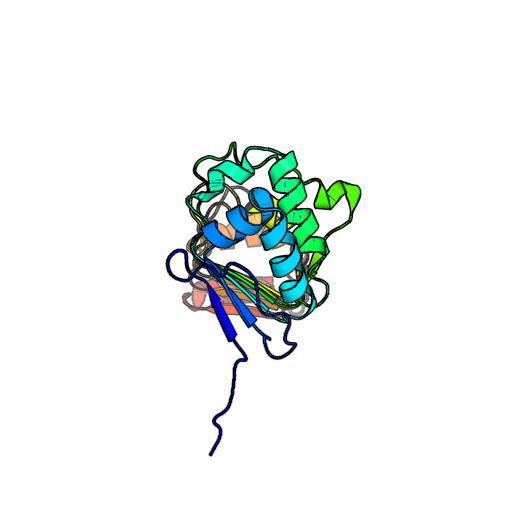O 1
ATOM 1506 N N . LEU A 1 187 ? -12.937 -0.476 7.941 1.00 94.88 187 LEU A N 1
ATOM 1507 C CA . LEU A 1 187 ? -11.645 -0.674 8.595 1.00 94.88 187 LEU A CA 1
ATOM 1508 C C . LEU A 1 187 ? -11.464 -2.149 8.942 1.00 94.88 187 LEU A C 1
ATOM 1510 O O . LEU A 1 187 ? -12.284 -2.737 9.640 1.00 94.88 187 LEU A O 1
ATOM 1514 N N . THR A 1 188 ? -10.385 -2.765 8.473 1.00 95.12 188 THR A N 1
ATOM 1515 C CA . THR A 1 188 ? -9.984 -4.116 8.883 1.00 95.12 188 THR A CA 1
ATOM 1516 C C . THR A 1 188 ? -8.621 -4.065 9.554 1.00 95.12 188 THR A C 1
ATOM 1518 O O . THR A 1 188 ? -7.665 -3.582 8.953 1.00 95.12 188 THR A O 1
ATOM 1521 N N . ILE A 1 189 ? -8.523 -4.589 10.773 1.00 93.06 189 ILE A N 1
ATOM 1522 C CA . ILE A 1 189 ? -7.264 -4.738 11.509 1.00 93.06 189 ILE A CA 1
ATOM 1523 C C . ILE A 1 189 ? -7.074 -6.224 11.817 1.00 93.06 189 ILE A C 1
ATOM 1525 O O . ILE A 1 189 ? -7.915 -6.858 12.455 1.00 93.06 189 ILE A O 1
ATOM 1529 N N . ASP A 1 190 ? -5.975 -6.793 11.335 1.00 93.38 190 ASP A N 1
ATOM 1530 C CA . ASP A 1 190 ? -5.699 -8.228 11.367 1.00 93.38 190 ASP A CA 1
ATOM 1531 C C . ASP A 1 190 ? -4.315 -8.510 11.959 1.00 93.38 190 ASP A C 1
ATOM 1533 O O . ASP A 1 190 ? -3.297 -8.184 11.354 1.00 93.38 190 ASP A O 1
ATOM 1537 N N . ASN A 1 191 ? -4.252 -9.152 13.128 1.00 90.00 191 ASN A N 1
ATOM 1538 C CA . ASN A 1 191 ? -2.991 -9.589 13.748 1.00 90.00 191 ASN A CA 1
ATOM 1539 C C . ASN A 1 191 ? -1.891 -8.497 13.859 1.00 90.00 191 ASN A C 1
ATOM 1541 O O . ASN A 1 191 ? -0.701 -8.811 13.872 1.00 90.0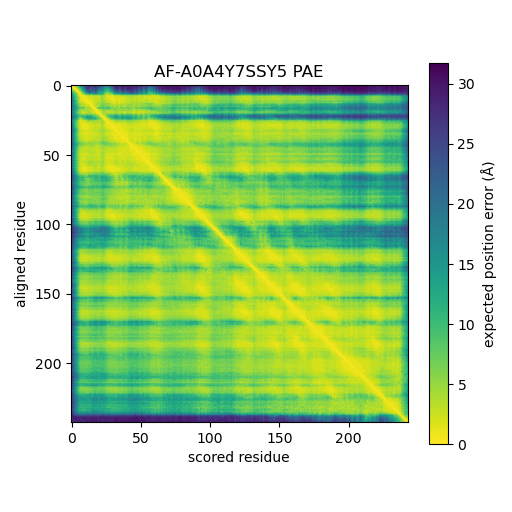0 191 ASN A O 1
ATOM 1545 N N . CYS A 1 192 ? -2.250 -7.215 13.928 1.00 88.81 192 CYS A N 1
ATOM 1546 C CA . CYS A 1 192 ? -1.339 -6.115 14.248 1.00 88.81 192 CYS A CA 1
ATOM 1547 C C . CYS A 1 192 ? -0.959 -6.137 15.734 1.00 88.81 192 CYS A C 1
ATOM 1549 O O . CYS A 1 192 ? -1.831 -6.233 16.604 1.00 88.81 192 CYS A O 1
ATOM 1551 N N . SER A 1 193 ? 0.333 -6.007 16.030 1.00 84.56 193 SER A N 1
ATOM 1552 C CA . SER A 1 193 ? 0.861 -6.090 17.399 1.00 84.56 193 SER A CA 1
ATOM 1553 C C . SER A 1 193 ? 0.442 -4.916 18.282 1.00 84.56 193 SER A C 1
ATOM 1555 O O . SER A 1 193 ? 0.385 -5.071 19.496 1.00 84.56 193 SER A O 1
ATOM 1557 N N . PHE A 1 194 ? 0.109 -3.773 17.677 1.00 84.62 194 PHE A N 1
ATOM 1558 C CA . PHE A 1 194 ? -0.287 -2.560 18.390 1.00 84.62 194 PHE A CA 1
ATOM 1559 C C . PHE A 1 194 ? -1.677 -2.629 19.024 1.00 84.62 194 PHE A C 1
ATOM 1561 O O . PHE A 1 194 ? -1.993 -1.805 19.872 1.00 84.62 194 PHE A O 1
ATOM 1568 N N . LEU A 1 195 ? -2.537 -3.567 18.612 1.00 84.62 195 LEU A N 1
ATOM 1569 C CA . LEU A 1 195 ? -3.906 -3.648 19.122 1.00 84.62 195 LEU A CA 1
ATOM 1570 C C . LEU A 1 195 ? -3.943 -4.423 20.450 1.00 84.62 195 LEU A C 1
ATOM 1572 O O . LEU A 1 195 ? -4.402 -5.567 20.524 1.00 84.62 195 LEU A O 1
ATOM 1576 N N . ASP A 1 196 ? -3.432 -3.790 21.500 1.00 82.19 196 ASP A N 1
ATOM 1577 C CA . ASP A 1 196 ? -3.342 -4.335 22.851 1.00 82.19 196 ASP A CA 1
ATOM 1578 C C . ASP A 1 196 ? -4.234 -3.576 23.859 1.00 82.19 196 ASP A C 1
ATOM 1580 O O . ASP A 1 196 ? -5.130 -2.807 23.502 1.00 82.19 196 ASP A O 1
ATOM 1584 N N . LYS A 1 197 ? -4.044 -3.839 25.158 1.00 82.19 197 LYS A N 1
ATOM 1585 C CA . LYS A 1 197 ? -4.829 -3.186 26.218 1.00 82.19 197 LYS A CA 1
ATOM 1586 C C . LYS A 1 197 ? -4.512 -1.699 26.365 1.00 82.19 197 LYS A C 1
ATOM 1588 O O . LYS A 1 197 ? -5.409 -0.962 26.776 1.00 82.19 197 LYS A O 1
ATOM 1593 N N . ASP A 1 198 ? -3.278 -1.290 26.092 1.00 85.06 198 ASP A N 1
ATOM 1594 C CA . ASP A 1 198 ? -2.860 0.102 26.205 1.00 85.06 198 ASP A CA 1
ATOM 1595 C C . ASP A 1 198 ? -3.449 0.904 25.045 1.00 85.06 198 ASP A C 1
ATOM 1597 O O . ASP A 1 198 ? -4.081 1.926 25.291 1.00 85.06 198 ASP A O 1
ATOM 1601 N N . PHE A 1 199 ? -3.419 0.373 23.821 1.00 86.25 199 PHE A N 1
ATOM 1602 C CA . PHE A 1 199 ? -4.096 0.986 22.674 1.00 86.25 199 PHE A CA 1
ATOM 1603 C C . PHE A 1 199 ? -5.600 1.173 22.916 1.00 86.25 199 PHE A C 1
ATOM 1605 O O . PHE A 1 199 ? -6.148 2.247 22.685 1.00 86.25 199 PHE A O 1
ATOM 1612 N N . VAL A 1 200 ? -6.278 0.158 23.469 1.00 86.12 200 VAL A N 1
ATOM 1613 C CA . VAL A 1 200 ? -7.697 0.276 23.854 1.00 86.12 200 VAL A CA 1
ATOM 1614 C C . VAL A 1 200 ? -7.913 1.344 24.932 1.00 86.12 200 VAL A C 1
ATOM 1616 O O . VAL A 1 200 ? -8.943 2.014 24.916 1.00 86.12 200 VAL A O 1
ATOM 1619 N N . ARG A 1 201 ? -6.988 1.506 25.886 1.00 87.56 201 ARG A N 1
ATOM 1620 C CA . ARG A 1 201 ? -7.083 2.554 26.915 1.00 87.56 201 ARG A CA 1
ATOM 1621 C C . ARG A 1 201 ? -6.947 3.943 26.295 1.00 87.56 201 ARG A C 1
ATOM 1623 O O . ARG A 1 201 ? -7.727 4.819 26.654 1.00 87.56 201 ARG A O 1
ATOM 1630 N N . GLU A 1 202 ? -6.007 4.126 25.375 1.00 89.25 202 GLU A N 1
ATOM 1631 C CA . GLU A 1 202 ? -5.819 5.415 24.708 1.00 89.25 202 GLU A CA 1
ATOM 1632 C C . GLU A 1 202 ? -7.004 5.756 23.790 1.00 89.25 202 GLU A C 1
ATOM 1634 O O . GLU A 1 202 ? -7.504 6.874 23.857 1.00 89.25 202 GLU A O 1
ATOM 1639 N N . LEU A 1 203 ? -7.565 4.789 23.050 1.00 89.19 203 LEU A N 1
ATOM 1640 C CA . LEU A 1 203 ? -8.814 5.000 22.298 1.00 89.19 203 LEU A CA 1
ATOM 1641 C C . LEU A 1 203 ? -9.964 5.478 23.198 1.00 89.19 203 LEU A C 1
ATOM 1643 O O . LEU A 1 203 ? -10.689 6.404 22.840 1.00 89.19 203 LEU A O 1
ATOM 1647 N N . LYS A 1 204 ? -10.117 4.884 24.390 1.00 87.50 204 LYS A N 1
ATOM 1648 C CA . LYS A 1 204 ? -11.131 5.323 25.365 1.00 87.50 204 LYS A CA 1
ATOM 1649 C C . LYS A 1 204 ? -10.899 6.750 25.830 1.00 87.50 204 LYS A C 1
ATOM 1651 O O . LYS A 1 204 ? -11.862 7.481 26.024 1.00 87.50 204 LYS A O 1
ATOM 1656 N N . ARG A 1 205 ? -9.640 7.125 26.047 1.00 89.69 205 ARG A N 1
ATOM 1657 C CA . ARG A 1 205 ? -9.280 8.479 26.456 1.00 89.69 205 ARG A CA 1
ATOM 1658 C C . ARG A 1 205 ? -9.655 9.486 25.373 1.00 89.69 205 ARG A C 1
ATOM 1660 O O . ARG A 1 205 ? -10.350 10.439 25.684 1.00 89.69 205 ARG A O 1
ATOM 1667 N N . VAL A 1 206 ? -9.282 9.222 24.120 1.00 89.00 206 VAL A N 1
ATOM 1668 C CA . VAL A 1 206 ? -9.645 10.063 22.967 1.00 89.00 206 VAL A CA 1
ATOM 1669 C C . VAL A 1 206 ? -11.158 10.244 22.871 1.00 89.00 206 VAL A C 1
ATOM 1671 O O . VAL A 1 206 ? -11.640 11.365 22.754 1.00 89.00 206 VAL A O 1
ATOM 1674 N N . MET A 1 207 ? -11.914 9.153 22.976 1.00 87.50 207 MET A N 1
ATOM 1675 C CA . MET A 1 207 ? -13.377 9.174 22.937 1.00 87.50 207 MET A CA 1
ATOM 1676 C C . MET A 1 207 ? -13.984 10.032 24.062 1.00 87.50 207 MET A C 1
ATOM 1678 O O . MET A 1 207 ? -14.912 10.792 23.825 1.00 87.50 207 MET A O 1
ATOM 1682 N N . VAL A 1 208 ? -13.449 9.943 25.287 1.00 87.44 208 VAL A N 1
ATOM 1683 C CA . VAL A 1 208 ? -13.896 10.764 26.430 1.00 87.44 208 VAL A CA 1
ATOM 1684 C C . VAL A 1 208 ? -13.510 12.233 26.260 1.00 87.44 208 VAL A C 1
ATOM 1686 O O . VAL A 1 208 ? -14.296 13.110 26.605 1.00 87.44 208 VAL A O 1
ATOM 1689 N N . ASP A 1 209 ? -12.314 12.503 25.739 1.00 88.75 209 ASP A N 1
ATOM 1690 C CA . ASP A 1 209 ? -11.804 13.861 25.547 1.00 88.75 209 ASP A CA 1
ATOM 1691 C C . ASP A 1 209 ? -12.546 14.593 24.408 1.00 88.75 209 ASP A C 1
ATOM 1693 O O . ASP A 1 209 ? -12.705 15.812 24.464 1.00 88.75 209 ASP A O 1
ATOM 1697 N N . THR A 1 210 ? -13.009 13.859 23.389 1.00 86.69 210 THR A N 1
ATOM 1698 C CA . THR A 1 210 ? -13.730 14.403 22.220 1.00 86.69 210 THR A CA 1
ATOM 1699 C C . THR A 1 210 ? -15.252 14.354 22.345 1.00 86.69 210 THR A C 1
ATOM 1701 O O . THR A 1 210 ? -15.925 15.087 21.628 1.00 86.69 210 THR A O 1
ATOM 1704 N N . ASP A 1 211 ? -15.789 13.529 23.249 1.00 85.38 211 ASP A N 1
ATOM 1705 C CA . ASP A 1 211 ? -17.223 13.213 23.362 1.00 85.38 211 ASP A CA 1
ATOM 1706 C C . ASP A 1 211 ? -17.828 12.636 22.061 1.00 85.38 211 ASP A C 1
ATOM 1708 O O . ASP A 1 211 ? -19.029 12.726 21.809 1.00 85.38 211 ASP A O 1
ATOM 1712 N N . GLU A 1 212 ? -16.994 12.015 21.217 1.00 84.25 212 GLU A N 1
ATOM 1713 C CA . GLU A 1 212 ? -17.400 11.405 19.949 1.00 84.25 212 GLU A CA 1
ATOM 1714 C C . GLU A 1 212 ? -17.025 9.913 19.892 1.00 84.25 212 GLU A C 1
ATOM 1716 O O . GLU A 1 212 ? -15.966 9.515 20.389 1.00 84.25 212 GLU A O 1
ATOM 1721 N N . PRO A 1 213 ? -17.857 9.048 19.272 1.00 84.62 213 PRO A N 1
ATOM 1722 C CA . PRO A 1 213 ? -17.501 7.650 19.047 1.00 84.62 213 PRO A CA 1
ATOM 1723 C C . PRO A 1 213 ? -16.271 7.525 18.146 1.00 84.62 213 PRO A C 1
ATOM 1725 O O . PRO A 1 213 ? -16.098 8.292 17.199 1.00 84.62 213 PRO A O 1
ATOM 1728 N N . ILE A 1 214 ? -15.467 6.484 18.360 1.00 87.94 214 ILE A N 1
ATOM 1729 C CA . ILE A 1 214 ? -14.333 6.193 17.476 1.00 87.94 214 ILE A CA 1
ATOM 1730 C C . ILE A 1 214 ? -14.852 5.516 16.199 1.00 87.94 214 ILE A C 1
ATOM 1732 O O . ILE A 1 214 ? -15.496 4.472 16.264 1.00 87.94 214 ILE A O 1
ATOM 1736 N N . TRP A 1 215 ? -14.554 6.091 15.029 1.00 89.44 215 TRP A N 1
ATOM 1737 C CA . TRP A 1 215 ? -14.979 5.598 13.706 1.00 89.44 215 TRP A CA 1
ATOM 1738 C C . TRP A 1 215 ? -16.507 5.429 13.537 1.00 89.44 215 TRP A C 1
ATOM 1740 O O . TRP A 1 215 ? -16.977 4.364 13.124 1.00 89.44 215 TRP A O 1
ATOM 1750 N N . PRO A 1 216 ? -17.315 6.481 13.772 1.00 82.06 216 PRO A N 1
ATOM 1751 C CA . PRO A 1 216 ? -18.774 6.390 13.944 1.00 82.06 216 PRO A CA 1
ATOM 1752 C C . PRO A 1 216 ? -19.560 5.940 12.699 1.00 82.06 216 PRO A C 1
ATOM 1754 O O . PRO A 1 216 ? -20.759 5.661 12.782 1.00 82.06 216 PRO A O 1
ATOM 1757 N N . ASN A 1 217 ? -18.918 5.912 11.529 1.00 84.19 217 ASN A N 1
ATOM 1758 C CA . ASN A 1 217 ? -19.529 5.548 10.247 1.00 84.19 217 ASN A CA 1
ATOM 1759 C C . ASN A 1 217 ? -18.833 4.361 9.568 1.00 84.19 217 ASN A C 1
ATOM 1761 O O . ASN A 1 217 ? -19.200 3.994 8.450 1.00 84.19 217 ASN A O 1
ATOM 1765 N N . ALA A 1 218 ? -17.842 3.760 10.228 1.00 88.19 218 ALA A N 1
ATOM 1766 C CA . ALA A 1 218 ? -17.061 2.685 9.650 1.00 88.19 218 ALA A CA 1
ATOM 1767 C C . ALA A 1 218 ? -17.596 1.317 10.077 1.00 88.19 218 ALA A C 1
ATOM 1769 O O . ALA A 1 218 ? -17.863 1.046 11.247 1.00 88.19 218 ALA A O 1
ATOM 1770 N N . LYS A 1 219 ? -17.654 0.387 9.127 1.00 89.94 219 LYS A N 1
ATOM 1771 C CA . LYS A 1 219 ? -17.708 -1.036 9.437 1.00 89.94 219 LYS A CA 1
ATOM 1772 C C . LYS A 1 219 ? -16.312 -1.493 9.850 1.00 89.94 219 LYS A C 1
ATOM 1774 O O . LYS A 1 219 ? -15.436 -1.653 8.999 1.00 89.94 219 LYS A O 1
ATOM 1779 N N . VAL A 1 220 ? -16.126 -1.738 11.143 1.00 89.56 220 VAL A N 1
ATOM 1780 C CA . VAL A 1 220 ? -14.847 -2.189 11.703 1.00 89.56 220 VAL A CA 1
ATOM 1781 C C . VAL A 1 220 ? -14.824 -3.715 11.828 1.00 89.56 220 VAL A C 1
ATOM 1783 O O . VAL A 1 220 ? -15.799 -4.327 12.260 1.00 89.56 220 VAL A O 1
ATOM 1786 N N . LEU A 1 221 ? -13.717 -4.342 11.432 1.00 89.25 221 LEU A N 1
ATOM 1787 C CA . LEU A 1 221 ? -13.484 -5.780 11.546 1.00 89.25 221 LEU A CA 1
ATOM 1788 C C . LEU A 1 221 ? -12.115 -6.054 12.173 1.00 89.25 221 LEU A C 1
ATOM 1790 O O . LEU A 1 221 ? -11.083 -5.663 11.633 1.00 89.25 221 LEU A O 1
ATOM 1794 N N . PHE A 1 222 ? -12.119 -6.814 13.266 1.00 89.06 222 PHE A N 1
ATOM 1795 C CA . PHE A 1 222 ? -10.911 -7.305 13.926 1.00 89.06 222 PHE A CA 1
ATOM 1796 C C . PHE A 1 222 ? -10.717 -8.802 13.670 1.00 89.06 222 PHE A C 1
ATOM 1798 O O . PHE A 1 222 ? -11.619 -9.599 13.935 1.00 89.06 222 PHE A O 1
ATOM 1805 N N . VAL A 1 223 ? -9.537 -9.196 13.184 1.00 85.94 223 VAL A N 1
ATOM 1806 C CA . VAL A 1 223 ? -9.182 -10.597 12.892 1.00 85.94 223 VAL A CA 1
ATOM 1807 C C . VAL A 1 223 ? -7.950 -11.011 13.698 1.00 85.94 223 VAL A C 1
ATOM 1809 O O . VAL A 1 223 ? -6.979 -10.268 13.796 1.00 85.94 223 VAL A O 1
ATOM 1812 N N . GLY A 1 224 ? -7.988 -12.205 14.298 1.00 80.81 224 GLY A N 1
ATOM 1813 C CA . GLY A 1 224 ? -6.858 -12.747 15.068 1.00 80.81 224 GLY A CA 1
ATOM 1814 C C . GLY A 1 224 ? -6.748 -12.250 16.514 1.00 80.81 224 GLY A C 1
ATOM 1815 O O . GLY A 1 224 ? -5.772 -12.557 17.192 1.00 80.81 224 GLY A O 1
ATOM 1816 N N . TYR A 1 225 ? -7.756 -11.531 17.016 1.00 81.81 225 TYR A N 1
ATOM 1817 C CA . TYR A 1 225 ? -7.764 -10.979 18.372 1.00 81.81 225 TYR A CA 1
ATOM 1818 C C . TYR A 1 225 ? -8.724 -11.702 19.312 1.00 81.81 225 TYR A C 1
ATOM 1820 O O . TYR A 1 225 ? -9.728 -12.285 18.899 1.00 81.81 225 TYR A O 1
ATOM 1828 N N . SER A 1 226 ? -8.418 -11.635 20.611 1.00 79.12 226 SER A N 1
ATOM 1829 C CA . SER A 1 226 ? -9.302 -12.170 21.646 1.00 79.12 226 SER A CA 1
ATOM 1830 C C . SER A 1 226 ? -10.640 -11.426 21.673 1.00 79.12 226 SER A C 1
ATOM 1832 O O . SER A 1 226 ? -10.684 -10.204 21.515 1.00 79.12 226 SER A O 1
ATOM 1834 N N . TYR A 1 227 ? -11.716 -12.159 21.967 1.00 78.19 227 TYR A N 1
ATOM 1835 C CA . TYR A 1 227 ? -13.071 -11.615 22.074 1.00 78.19 227 TYR A CA 1
ATOM 1836 C C . TYR A 1 227 ? -13.148 -10.375 22.982 1.00 78.19 227 TYR A C 1
ATOM 1838 O O . TYR A 1 227 ? -13.763 -9.381 22.612 1.00 78.19 227 TYR A O 1
ATOM 1846 N N . THR A 1 228 ? -12.457 -10.383 24.127 1.00 79.94 228 THR A N 1
ATOM 1847 C CA . THR A 1 228 ? -12.470 -9.277 25.098 1.00 79.94 228 THR A CA 1
ATOM 1848 C C . THR A 1 228 ? -11.876 -7.977 24.551 1.00 79.94 228 THR A C 1
ATOM 1850 O O . THR A 1 228 ? -12.352 -6.899 24.898 1.00 79.94 228 THR A O 1
ATOM 1853 N N . VAL A 1 229 ? -10.829 -8.057 23.723 1.00 77.25 229 VAL A N 1
ATOM 1854 C CA . VAL A 1 229 ? -10.226 -6.870 23.090 1.00 77.25 229 VAL A CA 1
ATOM 1855 C C . VAL A 1 229 ? -11.175 -6.325 22.027 1.00 77.25 229 VAL A C 1
ATOM 1857 O O . VAL A 1 229 ? -11.498 -5.141 22.062 1.00 77.25 229 VAL A O 1
ATOM 1860 N N . CYS A 1 230 ? -11.700 -7.196 21.160 1.00 79.50 230 CYS A N 1
ATOM 1861 C CA . CYS A 1 230 ? -12.649 -6.807 20.117 1.00 79.50 230 CYS A CA 1
ATOM 1862 C C . CYS A 1 230 ? -13.918 -6.171 20.696 1.00 79.50 230 CYS A C 1
ATOM 1864 O O . CYS A 1 230 ? -14.331 -5.112 20.237 1.00 79.50 230 CYS A O 1
ATOM 1866 N N . GLN A 1 231 ? -14.518 -6.786 21.722 1.00 81.12 231 GLN A N 1
ATOM 1867 C CA . GLN A 1 231 ? -15.756 -6.302 22.333 1.00 81.12 231 GLN A CA 1
ATOM 1868 C C . GLN A 1 231 ? -15.595 -4.883 22.887 1.00 81.12 231 GLN A C 1
ATOM 1870 O O . GLN A 1 231 ? -16.429 -4.027 22.614 1.00 81.12 231 GLN A O 1
ATOM 1875 N N . ARG A 1 232 ? -14.498 -4.611 23.606 1.00 80.12 232 ARG A N 1
ATOM 1876 C CA . ARG A 1 232 ? -14.230 -3.275 24.160 1.00 80.12 232 ARG A CA 1
ATOM 1877 C C . ARG A 1 232 ? -14.122 -2.204 23.085 1.00 80.12 232 ARG A C 1
ATOM 1879 O O . ARG A 1 232 ? -14.434 -1.059 23.375 1.00 80.12 232 ARG A O 1
ATOM 1886 N N . ILE A 1 233 ? -13.642 -2.559 21.894 1.00 80.12 233 ILE A N 1
ATOM 1887 C CA . ILE A 1 233 ? -13.543 -1.616 20.781 1.00 80.12 233 ILE A CA 1
ATOM 1888 C C . ILE A 1 233 ? -14.887 -1.446 20.090 1.00 80.12 233 ILE A C 1
ATOM 1890 O O . ILE A 1 233 ? -15.276 -0.317 19.827 1.00 80.12 233 ILE A O 1
ATOM 1894 N N . TYR A 1 234 ? -15.642 -2.524 19.874 1.00 82.38 234 TYR A N 1
ATOM 1895 C CA . TYR A 1 234 ? -16.997 -2.407 19.333 1.00 82.38 234 TYR A CA 1
ATOM 1896 C C . TYR A 1 234 ? -17.905 -1.541 20.214 1.00 82.38 234 TYR A C 1
ATOM 1898 O O . TYR A 1 234 ? -18.659 -0.740 19.678 1.00 82.38 234 TYR A O 1
ATOM 1906 N N . GLU A 1 235 ? -17.768 -1.617 21.541 1.00 80.06 235 GLU A N 1
ATOM 1907 C CA . GLU A 1 235 ? -18.461 -0.716 22.474 1.00 80.06 235 GLU A CA 1
ATOM 1908 C C . GLU A 1 235 ? -18.118 0.766 22.239 1.00 80.06 235 GLU A C 1
ATOM 1910 O O . GLU A 1 235 ? -18.982 1.609 22.433 1.00 80.06 235 GLU A O 1
ATOM 1915 N N . MET A 1 236 ? -16.895 1.094 21.804 1.00 81.50 236 MET A N 1
ATOM 1916 C CA . MET A 1 236 ? -16.475 2.475 21.500 1.00 81.50 236 MET A CA 1
ATOM 1917 C C . MET A 1 236 ? -16.947 2.956 20.121 1.00 81.50 236 MET A C 1
ATOM 1919 O O . MET A 1 236 ? -17.150 4.151 19.924 1.00 81.50 236 MET A O 1
ATOM 1923 N N . VAL A 1 237 ? -17.112 2.031 19.171 1.00 77.00 237 VAL A N 1
ATOM 1924 C CA . VAL A 1 237 ? -17.598 2.322 17.810 1.00 77.00 237 VAL A CA 1
ATOM 1925 C C . VAL A 1 237 ? -19.119 2.518 17.795 1.00 77.00 237 VAL A C 1
ATOM 1927 O O . VAL A 1 237 ? -19.631 3.376 17.081 1.00 77.00 237 VAL A O 1
ATOM 1930 N N . ASP A 1 238 ? -19.851 1.738 18.596 1.00 69.50 238 ASP A N 1
ATOM 1931 C CA . ASP A 1 238 ? -21.319 1.639 18.567 1.00 69.50 238 ASP A CA 1
ATOM 1932 C C . ASP A 1 238 ? -22.031 2.536 19.602 1.00 69.50 238 ASP A C 1
ATOM 1934 O O . ASP A 1 238 ? -23.183 2.305 19.968 1.00 69.50 238 ASP A O 1
ATOM 1938 N N . LEU A 1 239 ? -21.391 3.613 20.077 1.00 60.47 239 LEU A N 1
ATOM 1939 C CA . LEU A 1 239 ? -21.984 4.549 21.051 1.00 60.47 239 LEU A CA 1
ATOM 1940 C C . LEU A 1 239 ? -23.190 5.365 20.531 1.00 60.47 239 LEU A C 1
ATOM 1942 O O . LEU A 1 239 ? -23.591 6.347 21.145 1.00 60.47 239 LEU A O 1
ATOM 1946 N N . ARG A 1 240 ? -23.864 4.913 19.466 1.00 50.06 240 ARG A N 1
ATOM 1947 C CA . ARG A 1 240 ? -25.235 5.337 19.138 1.00 50.06 240 ARG A CA 1
ATOM 1948 C C . ARG A 1 240 ? -26.291 4.761 20.090 1.00 50.06 240 ARG A C 1
ATOM 1950 O O . ARG A 1 240 ? -27.434 5.195 20.025 1.00 50.06 240 ARG A O 1
ATOM 1957 N N . SER A 1 241 ? -25.953 3.784 20.939 1.00 44.38 241 SER A N 1
ATOM 1958 C CA . SER A 1 241 ? -26.931 3.105 21.810 1.00 44.38 241 SER A CA 1
ATOM 1959 C C . SER A 1 241 ? -26.902 3.497 23.297 1.00 44.38 241 SER A C 1
ATOM 1961 O O . SER A 1 241 ? -27.600 2.861 24.086 1.00 44.38 241 SER A O 1
ATOM 1963 N N . GLN A 1 242 ? -26.094 4.484 23.708 1.00 42.94 242 GLN A N 1
ATOM 1964 C CA . GLN A 1 242 ? -26.010 4.925 25.118 1.00 42.94 242 GLN A CA 1
ATOM 1965 C C . GLN A 1 242 ? -26.190 6.440 25.341 1.00 42.94 242 GLN A C 1
ATOM 1967 O O . GLN A 1 242 ? -26.134 6.880 26.490 1.00 42.94 242 GLN A O 1
ATOM 1972 N N . LEU A 1 243 ? -26.453 7.208 24.281 1.00 39.31 243 LEU A N 1
ATOM 1973 C CA . LEU A 1 243 ? -26.904 8.606 24.316 1.00 39.31 243 LEU A CA 1
ATOM 1974 C C . LEU A 1 243 ? -28.327 8.691 23.748 1.00 39.31 243 LEU A C 1
ATOM 1976 O O . LEU A 1 243 ? -29.094 9.559 24.219 1.00 39.31 243 LEU A O 1
#

Secondary structure (DSSP, 8-state):
-------EEEE-GGG--SS----TT--EEEEEHHHHHHHHHT-HHHHHHHHHHHTT-SEEEEE-TTGGGGGSSSHHHHHHHHHHHHT-TT--EEEEEEEEES-TT-S-SS-HIIIII--EEESEEEEEEEEES-SHHHHHTEEESEEEEES----------SEEEEESPPP-TTHHHHHHH---SEEEEES-TT-SHHHHHHHHHHHHHHTS-SSTT-EEEEES--HHHHHHHHHHH-GGG--

pLDDT: mean 81.79, std 11.95, range [31.53, 97.69]

Foldseek 3Di:
DDDDDPCEDEEEPVRQDQAADLDLRHQEYEYEQVSVLCLQQPPPSSNVRVLSSLCRHQEYEYEHQEPVLVLQDDLVSLLSVLVSVLSSLNHQYYEYEAHEHAEQPGHPPERVLCVPPHAREHAEYEYEAYYYYECNHVQSRHAYQEYAYYNDEDHQAHHQYQEYHYAQYEDDPCPLVRQQPHAHAEYEYENHPCLDPVSLVVQVVVCVVVVDARNQRYDYHYYPDDPVSVVSNVCSNPVVPPD

Organism: Coprinellus micaceus (NCBI:txid71717)

Mean predicted aligned error: 7.71 Å

Nearest PDB structures (foldseek):
  2p6u-assembly1_A  TM=4.243E-01  e=7.233E+00  Archaeoglobus fulgidus

Solvent-accessible surface area (backbone atoms only — not comparable to full-atom values): 12752 Å² total; per-residue (Å²): 142,81,84,78,83,57,47,63,43,82,38,41,80,94,57,62,68,81,63,51,70,78,60,82,56,37,38,27,43,35,33,29,25,41,53,53,51,45,32,58,75,76,32,75,70,35,22,56,28,47,52,54,35,36,47,54,12,39,26,42,33,37,34,51,37,43,80,49,39,74,50,40,69,40,72,65,50,41,42,54,53,46,52,57,59,63,60,26,75,41,33,36,34,44,36,41,33,47,36,32,34,95,41,72,84,36,49,64,91,70,48,60,44,51,80,76,74,47,54,42,75,28,56,32,38,36,40,36,38,40,43,66,23,49,53,44,49,64,43,58,37,37,36,23,46,25,39,36,43,26,42,34,40,39,50,74,62,79,55,72,36,43,26,44,33,43,28,40,34,48,76,35,79,61,34,66,60,58,57,65,71,46,79,34,47,34,39,36,45,28,61,34,75,54,80,44,74,64,47,55,50,51,54,51,48,53,27,67,76,67,75,45,52,53,47,72,72,35,53,73,44,81,40,87,66,59,68,72,62,52,50,62,48,50,58,40,34,53,53,81,79,81,116

Sequence (243 aa):
MSNSSTRELYVTPAQRIETYPIDRSVKHLIIDGNVFVEDLLLDYRRCRTLENILSTAKSLTILHLTRSACYFENAIEMEVFFHAMLDMRAVKRISITKFTLPDSRYPPDTPVCVTTYGRIPIRKFHVDTTHGASLSFLLNCFEPQKLSLSWCEFVDYLPECDRLSLSRITPSEGLLDILVEWNGSELTIDNCSFLDKDFVRELKRVMVDTDEPIWPNAKVLFVGYSYTVCQRIYEMVDLRSQL